Protein AF-0000000068822285 (afdb_homodimer)

Foldseek 3Di:
DVVVVVVVVVVVVVVVVVVVVVVVVVVVVVVVVVVVVVVVVVVVVVVVVVVVVVVVVVVVVVVVVVVVVVVVVVVVVVVVVVVVVVVVVVVVVVVVVVVVVVVVVVVVVVVVVVVD/DVVVVVVVVVVVVVVVVVVVVVVVVVVVVVVVVVVVVVVVVVVVVVVVVVVVVVVVVVVVVVVVVVVVVVVVVVVVVVVVVVVVVVVVVVVVVVVVVVVVVVVVVVVVVVVVVVVD

Radius of gyration: 50.79 Å; Cα contacts (8 Å, |Δi|>4): 66; chains: 2; bounding box: 26×169×86 Å

InterPro domains:
  IPR033362 SSNA1 family [PF27720] (10-106)
  IPR033362 SSNA1 family [PTHR28661] (4-112)

Structure (mmCIF, N/CA/C/O backbone):
data_AF-0000000068822285-model_v1
#
loop_
_entity.id
_entity.type
_entity.pdbx_description
1 polymer 'Uncharacterized protein'
#
loop_
_atom_site.group_PDB
_atom_site.id
_atom_site.type_symbol
_atom_site.label_atom_id
_atom_site.label_alt_id
_atom_site.label_comp_id
_atom_site.label_asym_id
_atom_site.label_entity_id
_atom_site.label_seq_id
_atom_site.pdbx_PDB_ins_code
_atom_site.Cartn_x
_atom_site.Cartn_y
_atom_site.Cartn_z
_atom_site.occupancy
_atom_site.B_iso_or_equiv
_atom_site.auth_seq_id
_atom_site.auth_comp_id
_atom_site.auth_asym_id
_atom_site.auth_atom_id
_atom_site.pdbx_PDB_model_num
ATOM 1 N N . MET A 1 1 ? 10.047 69 32.219 1 55.62 1 MET A N 1
ATOM 2 C CA . MET A 1 1 ? 9.461 67.688 32.562 1 55.62 1 MET A CA 1
ATOM 3 C C . MET A 1 1 ? 8.391 67.312 31.547 1 55.62 1 MET A C 1
ATOM 5 O O . MET A 1 1 ? 8.156 66.125 31.312 1 55.62 1 MET A O 1
ATOM 9 N N . THR A 1 2 ? 7.758 68.25 30.938 1 66.25 2 THR A N 1
ATOM 10 C CA . THR A 1 2 ? 6.637 68.125 30.016 1 66.25 2 THR A CA 1
ATOM 11 C C . THR A 1 2 ? 7.113 67.5 28.688 1 66.25 2 THR A C 1
ATOM 13 O O . THR A 1 2 ? 6.41 66.75 28.062 1 66.25 2 THR A O 1
ATOM 16 N N . LYS A 1 3 ? 8.195 67.938 28.188 1 77.06 3 LYS A N 1
ATOM 17 C CA . LYS A 1 3 ? 8.719 67.5 26.891 1 77.06 3 LYS A CA 1
ATOM 18 C C . LYS A 1 3 ? 9.039 66 26.875 1 77.06 3 LYS A C 1
ATOM 20 O O . LYS A 1 3 ? 8.734 65.312 25.906 1 77.06 3 LYS A O 1
ATOM 25 N N . ASN A 1 4 ? 9.375 65.438 28.016 1 78.38 4 ASN A N 1
ATOM 26 C CA . ASN A 1 4 ? 9.781 64.062 28.156 1 78.38 4 ASN A CA 1
ATOM 27 C C . ASN A 1 4 ? 8.578 63.094 28.109 1 78.38 4 ASN A C 1
ATOM 29 O O . ASN A 1 4 ? 8.633 62.031 27.5 1 78.38 4 ASN A O 1
ATOM 33 N N . MET A 1 5 ? 7.559 63.719 28.516 1 82.81 5 MET A N 1
ATOM 34 C CA . MET A 1 5 ? 6.352 62.906 28.562 1 82.81 5 MET A CA 1
ATOM 35 C C . MET A 1 5 ? 5.711 62.781 27.188 1 82.81 5 MET A C 1
ATOM 37 O O . MET A 1 5 ? 5.191 61.719 26.828 1 82.81 5 MET A O 1
ATOM 41 N N . SER A 1 6 ? 5.734 63.875 26.516 1 85.75 6 SER A N 1
ATOM 42 C CA . SER A 1 6 ? 5.18 63.844 25.172 1 85.75 6 SER A CA 1
ATOM 43 C C . SER A 1 6 ? 5.957 62.906 24.266 1 85.75 6 SER A C 1
ATOM 45 O O . SER A 1 6 ? 5.367 62.188 23.438 1 85.75 6 SER A O 1
ATOM 47 N N . GLU A 1 7 ? 7.246 62.875 24.406 1 86.94 7 GLU A N 1
ATOM 48 C CA . GLU A 1 7 ? 8.102 61.969 23.625 1 86.94 7 GLU A CA 1
ATOM 49 C C . GLU A 1 7 ? 7.824 60.5 23.953 1 86.94 7 GLU A C 1
ATOM 51 O O . GLU A 1 7 ? 7.789 59.656 23.062 1 86.94 7 GLU A O 1
ATOM 56 N N . HIS A 1 8 ? 7.602 60.25 25.203 1 84.38 8 HIS A N 1
ATOM 57 C CA . HIS A 1 8 ? 7.273 58.906 25.625 1 84.38 8 HIS A CA 1
ATOM 58 C C . HIS A 1 8 ? 5.906 58.469 25.094 1 84.38 8 HIS A C 1
ATOM 60 O O . HIS A 1 8 ? 5.723 57.312 24.703 1 84.38 8 HIS A O 1
ATOM 66 N N . GLY A 1 9 ? 5.039 59.406 25.047 1 85.5 9 GLY A N 1
ATOM 67 C CA . GLY A 1 9 ? 3.721 59.125 24.5 1 85.5 9 GLY A CA 1
ATOM 68 C C . GLY A 1 9 ? 3.742 58.781 23.031 1 85.5 9 GLY A C 1
ATOM 69 O O . GLY A 1 9 ? 3.072 57.812 22.594 1 85.5 9 GLY A O 1
ATOM 70 N N . ALA A 1 10 ? 4.488 59.531 22.312 1 88 10 ALA A N 1
ATOM 71 C CA . ALA A 1 10 ? 4.617 59.281 20.875 1 88 10 ALA A CA 1
ATOM 72 C C . ALA A 1 10 ? 5.281 57.938 20.625 1 88 10 ALA A C 1
ATOM 74 O O . ALA A 1 10 ? 4.871 57.188 19.719 1 88 10 ALA A O 1
ATOM 75 N N . ALA A 1 11 ? 6.254 57.594 21.422 1 86.56 11 ALA A N 1
ATOM 76 C CA . ALA A 1 11 ? 6.949 56.312 21.281 1 86.56 11 ALA A CA 1
ATOM 77 C C . ALA A 1 11 ? 6.012 55.156 21.578 1 86.56 11 ALA A C 1
ATOM 79 O O . ALA A 1 11 ? 5.973 54.188 20.828 1 86.56 11 ALA A O 1
ATOM 80 N N . LEU A 1 12 ? 5.23 55.281 22.641 1 86.75 12 LEU A N 1
ATOM 81 C CA . LEU A 1 12 ? 4.281 54.25 23.016 1 86.75 12 LEU A CA 1
ATOM 82 C C . LEU A 1 12 ? 3.256 54.031 21.906 1 86.75 12 LEU A C 1
ATOM 84 O O . LEU A 1 12 ? 2.877 52.875 21.625 1 86.75 12 LEU A O 1
ATOM 88 N N . GLN A 1 13 ? 2.83 55.094 21.375 1 90.44 13 GLN A N 1
ATOM 89 C CA . GLN A 1 13 ? 1.87 55 20.266 1 90.44 13 GLN A CA 1
ATOM 90 C C . GLN A 1 13 ? 2.463 54.25 19.078 1 90.44 13 GLN A C 1
ATOM 92 O O . GLN A 1 13 ? 1.798 53.406 18.484 1 90.44 13 GLN A O 1
ATOM 97 N N . THR A 1 14 ? 3.676 54.594 18.766 1 92 14 THR A N 1
ATOM 98 C CA . THR A 1 14 ? 4.352 53.938 17.641 1 92 14 THR A CA 1
ATOM 99 C C . THR A 1 14 ? 4.516 52.438 17.922 1 92 14 THR A C 1
ATOM 101 O O . THR A 1 14 ? 4.238 51.594 17.047 1 92 14 THR A O 1
ATOM 104 N N . TYR A 1 15 ? 4.98 52.062 19.125 1 90.94 15 TYR A N 1
ATOM 105 C CA . TYR A 1 15 ? 5.152 50.656 19.5 1 90.94 15 TYR A CA 1
ATOM 106 C C . TYR A 1 15 ? 3.828 49.906 19.422 1 90.94 15 TYR A C 1
ATOM 108 O O . TYR A 1 15 ? 3.777 48.781 18.922 1 90.94 15 TYR A O 1
ATOM 116 N N . ASN A 1 16 ? 2.754 50.531 19.828 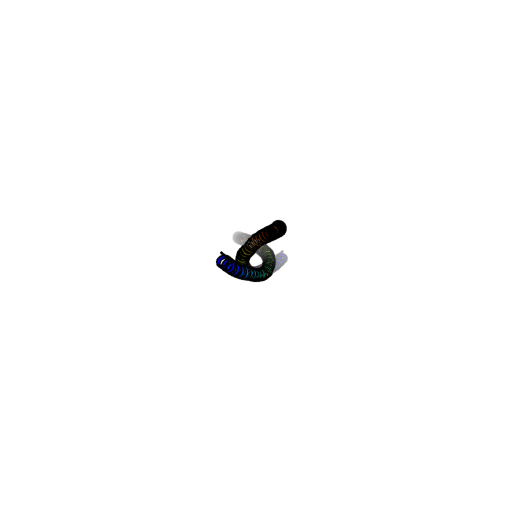1 88.38 16 ASN A N 1
ATOM 117 C CA . ASN A 1 16 ? 1.434 49.938 19.781 1 88.38 16 ASN A CA 1
ATOM 118 C C . ASN A 1 16 ? 0.997 49.625 18.344 1 88.38 16 ASN A C 1
ATOM 120 O O . ASN A 1 16 ? 0.456 48.562 18.062 1 88.38 16 ASN A O 1
ATOM 124 N N . GLN A 1 17 ? 1.239 50.625 17.547 1 92.69 17 GLN A N 1
ATOM 125 C CA . GLN A 1 17 ? 0.871 50.438 16.156 1 92.69 17 GLN A CA 1
ATOM 126 C C . GLN A 1 17 ? 1.667 49.281 15.516 1 92.69 17 GLN A C 1
ATOM 128 O O . GLN A 1 17 ? 1.108 48.469 14.789 1 92.69 17 GLN A O 1
ATOM 133 N N . GLU A 1 18 ? 2.961 49.219 15.859 1 95 18 GLU A N 1
ATOM 134 C CA . GLU A 1 18 ? 3.82 48.188 15.32 1 95 18 GLU A CA 1
ATOM 135 C C . GLU A 1 18 ? 3.422 46.812 15.867 1 95 18 GLU A C 1
ATOM 137 O O . GLU A 1 18 ? 3.461 45.812 15.141 1 95 18 GLU A O 1
ATOM 142 N N . LEU A 1 19 ? 3.061 46.812 17.094 1 94.5 19 LEU A N 1
ATOM 143 C CA . LEU A 1 19 ? 2.639 45.562 17.719 1 94.5 19 LEU A CA 1
ATOM 144 C C . LEU A 1 19 ? 1.365 45.031 17.078 1 94.5 19 LEU A C 1
ATOM 146 O O . LEU A 1 19 ? 1.255 43.812 16.797 1 94.5 19 LEU A O 1
ATOM 150 N N . VAL A 1 20 ? 0.398 45.844 16.844 1 93.5 20 VAL A N 1
ATOM 151 C CA . VAL A 1 20 ? -0.864 45.469 16.234 1 93.5 20 VAL A CA 1
ATOM 152 C C . VAL A 1 20 ? -0.605 44.938 14.82 1 93.5 20 VAL A C 1
ATOM 154 O O . VAL A 1 20 ? -1.147 43.906 14.43 1 93.5 20 VAL A O 1
ATOM 157 N N . LYS A 1 21 ? 0.308 45.625 14.164 1 96.12 21 LYS A N 1
ATOM 158 C CA . LYS A 1 21 ? 0.658 45.219 12.812 1 96.12 21 LYS A CA 1
ATOM 159 C C . LYS A 1 21 ? 1.314 43.844 12.82 1 96.12 21 LYS A C 1
ATOM 161 O O . LYS A 1 21 ? 0.979 42.969 12 1 96.12 21 LYS A O 1
ATOM 166 N N . CYS A 1 22 ? 2.254 43.656 13.727 1 96.38 22 CYS A N 1
ATOM 167 C CA . CYS A 1 22 ? 2.969 42.375 13.844 1 96.38 22 CYS A CA 1
ATOM 168 C C . CYS A 1 22 ? 2.01 41.25 14.164 1 96.38 22 CYS A C 1
ATOM 170 O O . CYS A 1 22 ? 2.105 40.156 13.578 1 96.38 22 CYS A O 1
ATOM 172 N N . LEU A 1 23 ? 1.095 41.469 15.055 1 96.88 23 LEU A N 1
ATOM 173 C CA . LEU A 1 23 ? 0.121 40.438 15.438 1 96.88 23 LEU A CA 1
ATOM 174 C C . LEU A 1 23 ? -0.751 40.062 14.25 1 96.88 23 LEU A C 1
ATOM 176 O O . LEU A 1 23 ? -1.035 38.875 14.047 1 96.88 23 LEU A O 1
ATOM 180 N N . GLU A 1 24 ? -1.164 41.031 13.516 1 96.88 24 GLU A N 1
ATOM 181 C CA . GLU A 1 24 ? -1.979 40.75 12.336 1 96.88 24 GLU A CA 1
ATOM 182 C C . GLU A 1 24 ? -1.207 39.938 11.30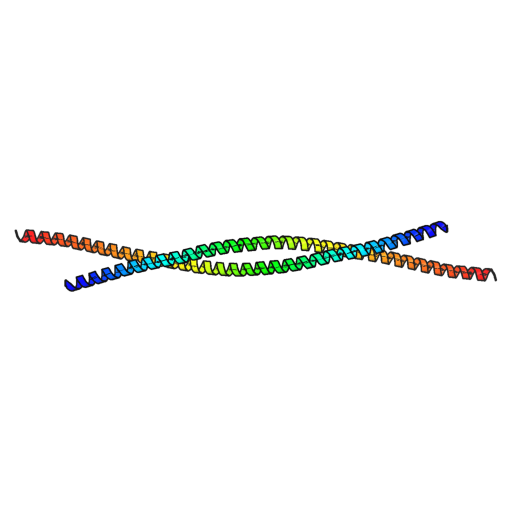5 1 96.88 24 GLU A C 1
ATOM 184 O O . GLU A 1 24 ? -1.767 39.031 10.68 1 96.88 24 GLU A O 1
ATOM 189 N N . GLU A 1 25 ? 0.047 40.25 11.156 1 97.69 25 GLU A N 1
ATOM 190 C CA . GLU A 1 25 ? 0.894 39.531 10.227 1 97.69 25 GLU A CA 1
ATOM 191 C C . GLU A 1 25 ? 1.053 38.062 10.672 1 97.69 25 GLU A C 1
ATOM 193 O O . GLU A 1 25 ? 1.022 37.156 9.844 1 97.69 25 GLU A O 1
ATOM 198 N N . LEU A 1 26 ? 1.262 37.844 11.969 1 97.88 26 LEU A N 1
ATOM 199 C CA . LEU A 1 26 ? 1.372 36.5 12.516 1 97.88 26 LEU A CA 1
ATOM 200 C C . LEU A 1 26 ? 0.1 35.719 12.25 1 97.88 26 LEU A C 1
ATOM 202 O O . LEU A 1 26 ? 0.164 34.531 11.906 1 97.88 26 LEU A O 1
ATOM 206 N N . LYS A 1 27 ? -1.026 36.312 12.375 1 97.69 27 LYS A N 1
ATOM 207 C CA . LYS A 1 27 ? -2.305 35.625 12.148 1 97.69 27 LYS A CA 1
ATOM 208 C C . LYS A 1 27 ? -2.473 35.25 10.68 1 97.69 27 LYS A C 1
ATOM 210 O O . LYS A 1 27 ? -3.01 34.188 10.367 1 97.69 27 LYS A O 1
ATOM 215 N N . ILE A 1 28 ? -2.02 36.094 9.828 1 98.19 28 ILE A N 1
ATOM 216 C CA . ILE A 1 28 ? -2.09 35.844 8.398 1 98.19 28 ILE A CA 1
ATOM 217 C C . ILE A 1 28 ? -1.194 34.656 8.055 1 98.19 28 ILE A C 1
ATOM 219 O O . ILE A 1 28 ? -1.607 33.719 7.332 1 98.19 28 ILE A O 1
ATOM 223 N N . LYS A 1 29 ? 0.004 34.625 8.609 1 98 29 LYS A N 1
ATOM 224 C CA . LYS A 1 29 ? 0.942 33.531 8.367 1 98 29 LYS A CA 1
ATOM 225 C C . LYS A 1 29 ? 0.393 32.188 8.891 1 98 29 LYS A C 1
ATOM 227 O O . LYS A 1 29 ? 0.527 31.156 8.234 1 98 29 LYS A O 1
ATOM 232 N N . LYS A 1 30 ? -0.21 32.25 10.016 1 98.38 30 LYS A N 1
ATOM 233 C CA . LYS A 1 30 ? -0.848 31.062 10.562 1 98.38 30 LYS A CA 1
ATOM 234 C C . LYS A 1 30 ? -1.927 30.531 9.625 1 98.38 30 LYS A C 1
ATOM 236 O O . LYS A 1 30 ? -2.012 29.328 9.383 1 98.38 30 LYS A O 1
ATOM 241 N N . LYS A 1 31 ? -2.707 31.438 9.156 1 98.31 31 LYS A N 1
ATOM 242 C CA . LYS A 1 31 ? -3.781 31.047 8.25 1 98.31 31 LYS A CA 1
ATOM 243 C C . LYS A 1 31 ? -3.225 30.391 6.984 1 98.31 31 LYS A C 1
ATOM 245 O O . LYS A 1 31 ? -3.787 29.422 6.484 1 98.31 31 LYS A O 1
ATOM 250 N N . ASP A 1 32 ? -2.154 30.953 6.48 1 98.06 32 ASP A N 1
ATOM 251 C CA . ASP A 1 32 ? -1.505 30.375 5.305 1 98.06 32 ASP A CA 1
ATOM 252 C C . ASP A 1 32 ? -1.062 28.938 5.574 1 98.06 32 ASP A C 1
ATOM 254 O O . ASP A 1 32 ? -1.225 28.062 4.719 1 98.06 32 ASP A O 1
ATOM 258 N N . VAL A 1 33 ? -0.537 28.688 6.719 1 98.5 33 VAL A N 1
ATOM 259 C CA . VAL A 1 33 ? -0.078 27.344 7.086 1 98.5 33 VAL A CA 1
ATOM 260 C C . VAL A 1 33 ? -1.275 26.406 7.238 1 98.5 33 VAL A C 1
ATOM 262 O O . VAL A 1 33 ? -1.215 25.25 6.844 1 98.5 33 VAL A O 1
ATOM 265 N N . LEU A 1 34 ? -2.338 26.891 7.742 1 98.19 34 LEU A N 1
ATOM 266 C CA . LEU A 1 34 ? -3.549 26.109 7.918 1 98.19 34 LEU A CA 1
ATOM 267 C C . LEU A 1 34 ? -4.086 25.625 6.57 1 98.19 34 LEU A C 1
ATOM 269 O O . LEU A 1 34 ? -4.543 24.484 6.445 1 98.19 34 LEU A O 1
ATOM 273 N N . ILE A 1 35 ? -4 26.516 5.637 1 98.38 35 ILE A N 1
ATOM 274 C CA . ILE A 1 35 ? -4.449 26.172 4.293 1 98.38 35 ILE A CA 1
ATOM 275 C C . ILE A 1 35 ? -3.582 25.047 3.736 1 98.38 35 ILE A C 1
ATOM 277 O O . ILE A 1 35 ? -4.09 24.109 3.109 1 98.38 35 ILE A O 1
ATOM 281 N N . LEU A 1 36 ? -2.301 25.078 4.016 1 98.25 36 LEU A N 1
ATOM 282 C CA . LEU A 1 36 ? -1.383 24.031 3.576 1 98.25 36 LEU A CA 1
ATOM 283 C C . LEU A 1 36 ? -1.722 22.703 4.238 1 98.25 36 LEU A C 1
ATOM 285 O O . LEU A 1 36 ? -1.751 21.656 3.574 1 98.25 36 LEU A O 1
ATOM 289 N N . ILE A 1 37 ? -1.954 22.75 5.445 1 98.88 37 ILE A N 1
ATOM 290 C CA . ILE A 1 37 ? -2.287 21.547 6.195 1 98.88 37 ILE A CA 1
ATOM 291 C C . ILE A 1 37 ? -3.541 20.906 5.605 1 98.88 37 ILE A C 1
ATOM 293 O O . ILE A 1 37 ? -3.586 19.688 5.41 1 98.88 37 ILE A O 1
ATOM 297 N N . GLU A 1 38 ? -4.492 21.719 5.293 1 98.5 38 GLU A N 1
ATOM 298 C CA . GLU A 1 38 ? -5.727 21.203 4.715 1 98.5 38 GLU A CA 1
ATOM 299 C C . GLU A 1 38 ? -5.465 20.516 3.373 1 98.5 38 GLU A C 1
ATOM 301 O O . GLU A 1 38 ? -5.988 19.438 3.107 1 98.5 38 GLU A O 1
ATOM 306 N N . ARG A 1 39 ? -4.691 21.141 2.59 1 98.5 39 ARG A N 1
ATOM 307 C CA . ARG A 1 39 ? -4.336 20.578 1.292 1 98.5 39 ARG A CA 1
ATOM 308 C C . ARG A 1 39 ? -3.596 19.25 1.455 1 98.5 39 ARG A C 1
ATOM 310 O O . ARG A 1 39 ? -3.906 18.266 0.774 1 98.5 39 ARG A O 1
ATOM 317 N N . GLU A 1 40 ? -2.691 19.172 2.318 1 98.69 40 GLU A N 1
ATOM 318 C CA . GLU A 1 40 ? -1.893 17.984 2.555 1 98.69 40 GLU A CA 1
ATOM 319 C C . GLU A 1 40 ? -2.742 16.859 3.145 1 98.69 40 GLU A C 1
ATOM 321 O O . GLU A 1 40 ? -2.527 15.68 2.838 1 98.69 40 GLU A O 1
ATOM 326 N N . GLU A 1 41 ? -3.645 17.234 3.996 1 98.69 41 GLU A N 1
ATOM 327 C CA . GLU A 1 41 ? -4.547 16.234 4.559 1 98.69 41 GLU A CA 1
ATOM 328 C C . GLU A 1 41 ? -5.402 15.586 3.471 1 98.69 41 GLU A C 1
ATOM 330 O O . GLU A 1 41 ? -5.645 14.375 3.498 1 98.69 41 GLU A O 1
ATOM 335 N N . ASN A 1 42 ? -5.844 16.375 2.543 1 98.62 42 ASN A N 1
ATOM 336 C CA . ASN A 1 42 ? -6.609 15.836 1.425 1 98.62 42 ASN A CA 1
ATOM 337 C C . ASN A 1 42 ? -5.758 14.922 0.554 1 98.62 42 ASN A C 1
ATOM 339 O O . ASN A 1 42 ? -6.219 13.859 0.126 1 98.62 42 ASN A O 1
ATOM 343 N N . GLU A 1 43 ? -4.574 15.305 0.319 1 98.69 43 GLU A N 1
ATOM 344 C CA . GLU A 1 43 ? -3.648 14.461 -0.423 1 98.69 43 GLU A CA 1
ATOM 345 C C . GLU A 1 43 ? -3.404 13.141 0.304 1 98.69 43 GLU A C 1
ATOM 347 O O . GLU A 1 43 ? -3.387 12.078 -0.319 1 98.69 43 GLU A O 1
ATOM 352 N N . LYS A 1 44 ? -3.221 13.164 1.551 1 98.88 44 LYS A N 1
ATOM 353 C CA . LYS A 1 44 ? -3.027 11.977 2.379 1 98.88 44 LYS A CA 1
ATOM 354 C C . LYS A 1 44 ? -4.195 11.008 2.234 1 98.88 44 LYS A C 1
ATOM 356 O O . LYS A 1 44 ? -3.996 9.812 2.023 1 98.88 44 LYS A O 1
ATOM 361 N N . LYS A 1 45 ? -5.359 11.594 2.299 1 98.88 45 LYS A N 1
ATOM 362 C CA . LYS A 1 45 ? -6.555 10.758 2.193 1 98.88 45 LYS A CA 1
ATOM 363 C C . LYS A 1 45 ? -6.621 10.062 0.84 1 98.88 45 LYS A C 1
ATOM 365 O O . LYS A 1 45 ? -6.961 8.875 0.763 1 98.88 45 LYS A O 1
ATOM 370 N N . LEU A 1 46 ? -6.305 10.781 -0.153 1 98.81 46 LEU A N 1
ATOM 371 C CA . LEU A 1 46 ? -6.312 10.219 -1.498 1 98.81 46 LEU A CA 1
ATOM 372 C C . LEU A 1 46 ? -5.273 9.109 -1.63 1 98.81 46 LEU A C 1
ATOM 374 O O . LEU A 1 46 ? -5.562 8.039 -2.178 1 98.81 46 LEU A O 1
ATOM 378 N N . LEU A 1 47 ? -4.113 9.305 -1.139 1 98.88 47 LEU A N 1
ATOM 379 C CA . LEU A 1 47 ? -3.049 8.305 -1.194 1 98.88 47 LEU A CA 1
ATOM 380 C C . LEU A 1 47 ? -3.443 7.043 -0.43 1 98.88 47 LEU A C 1
ATOM 382 O O . LEU A 1 47 ? -3.256 5.93 -0.923 1 98.88 47 LEU A O 1
ATOM 386 N N . GLU A 1 48 ? -3.955 7.23 0.722 1 98.88 48 GLU A N 1
ATOM 387 C CA . GLU A 1 48 ? -4.363 6.094 1.54 1 98.88 48 GLU A CA 1
ATOM 388 C C . GLU A 1 48 ? -5.438 5.266 0.836 1 98.88 48 GLU A C 1
ATOM 390 O O . GLU A 1 48 ? -5.395 4.035 0.863 1 98.88 48 GLU A O 1
ATOM 395 N N . LYS A 1 49 ? -6.348 5.961 0.245 1 98.88 49 LYS A N 1
ATOM 396 C CA . LYS A 1 49 ? -7.395 5.266 -0.497 1 98.88 49 LYS A CA 1
ATOM 397 C C . LYS A 1 49 ? -6.812 4.484 -1.671 1 98.88 49 LYS A C 1
ATOM 399 O O . LYS A 1 49 ? -7.184 3.332 -1.905 1 98.88 49 LYS A O 1
ATOM 404 N N . ASN A 1 50 ? -5.941 5.078 -2.389 1 98.75 50 ASN A N 1
ATOM 405 C CA . ASN A 1 50 ? -5.297 4.43 -3.525 1 98.75 50 ASN A CA 1
ATOM 406 C C . ASN A 1 50 ? -4.496 3.205 -3.09 1 98.75 50 ASN A C 1
ATOM 408 O O . ASN A 1 50 ? -4.562 2.154 -3.729 1 98.75 50 ASN A O 1
ATOM 412 N N . ILE A 1 51 ? -3.768 3.326 -2.08 1 98.88 51 ILE A N 1
ATOM 413 C CA . ILE A 1 51 ? -2.963 2.229 -1.558 1 98.88 51 ILE A CA 1
ATOM 414 C C . ILE A 1 51 ? -3.871 1.072 -1.147 1 98.88 51 ILE A C 1
ATOM 416 O O . ILE A 1 51 ? -3.602 -0.085 -1.478 1 98.88 51 ILE A O 1
ATOM 420 N N . LYS A 1 52 ? -4.887 1.46 -0.5 1 98.81 52 LYS A N 1
ATOM 421 C CA . LYS A 1 52 ? -5.836 0.435 -0.076 1 98.81 52 LYS A CA 1
ATOM 422 C C . LYS A 1 52 ? -6.406 -0.315 -1.276 1 98.81 52 LYS A C 1
ATOM 424 O O . LYS A 1 52 ? -6.5 -1.545 -1.259 1 98.81 52 LYS A O 1
ATOM 429 N N . GLY A 1 53 ? -6.777 0.369 -2.273 1 98.88 53 GLY A N 1
ATOM 430 C CA . GLY A 1 53 ? -7.285 -0.26 -3.48 1 98.88 53 GLY A CA 1
ATOM 431 C C . GLY A 1 53 ? -6.281 -1.192 -4.137 1 98.88 53 GLY A C 1
ATOM 432 O O . GLY A 1 53 ? -6.637 -2.297 -4.555 1 98.88 53 GLY A O 1
ATOM 433 N N . LEU A 1 54 ? -5.137 -0.812 -4.266 1 98.88 5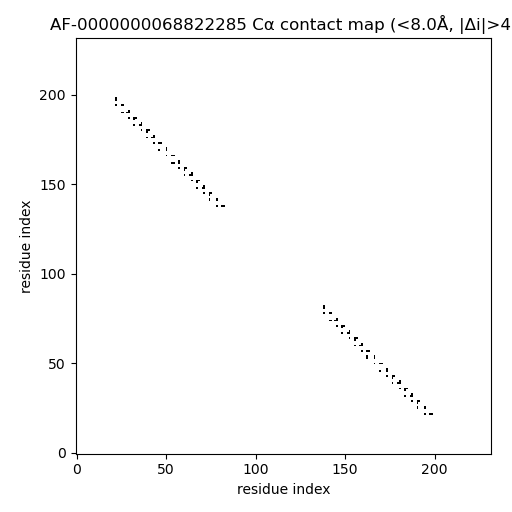4 LEU A N 1
ATOM 434 C CA . LEU A 1 54 ? -4.094 -1.633 -4.867 1 98.88 54 LEU A CA 1
ATOM 435 C C . LEU A 1 54 ? -3.812 -2.865 -4.012 1 98.88 54 LEU A C 1
ATOM 437 O O . LEU A 1 54 ? -3.537 -3.943 -4.543 1 98.88 54 LEU A O 1
ATOM 441 N N . GLN A 1 55 ? -3.879 -2.717 -2.668 1 98.88 55 GLN A N 1
ATOM 442 C CA . GLN A 1 55 ? -3.674 -3.844 -1.765 1 98.88 55 GLN A CA 1
ATOM 443 C C . GLN A 1 55 ? -4.773 -4.891 -1.934 1 98.88 55 GLN A C 1
ATOM 445 O O . GLN A 1 55 ? -4.508 -6.094 -1.848 1 98.88 55 GLN A O 1
ATOM 450 N N . GLU A 1 56 ? -5.938 -4.414 -2.131 1 98.81 56 GLU A N 1
ATOM 451 C CA . GLU A 1 56 ? -7.035 -5.34 -2.387 1 98.81 56 GLU A CA 1
ATOM 452 C C . GLU A 1 56 ? -6.809 -6.117 -3.684 1 98.81 56 GLU A C 1
ATOM 454 O O . GLU A 1 56 ? -7.02 -7.332 -3.73 1 98.81 56 GLU A O 1
ATOM 459 N N . LYS A 1 57 ? -6.43 -5.465 -4.676 1 98.81 57 LYS A N 1
ATOM 460 C CA . LYS A 1 57 ? -6.113 -6.117 -5.945 1 98.81 57 LYS A CA 1
ATOM 461 C C . LYS A 1 57 ? -4.961 -7.105 -5.781 1 98.81 57 LYS A C 1
ATOM 463 O O . LYS A 1 57 ? -4.988 -8.203 -6.344 1 98.81 57 LYS A O 1
ATOM 468 N N . LEU A 1 58 ? -3.961 -6.734 -5.059 1 98.81 58 LEU A N 1
ATOM 469 C CA . LEU A 1 58 ? -2.816 -7.598 -4.797 1 98.81 58 LEU A CA 1
ATOM 470 C C . LEU A 1 58 ? -3.252 -8.875 -4.09 1 98.81 58 LEU A C 1
ATOM 472 O O . LEU A 1 58 ? -2.775 -9.969 -4.422 1 98.81 58 LEU A O 1
ATOM 476 N N . THR A 1 59 ? -4.125 -8.719 -3.164 1 98.88 59 THR A N 1
ATOM 477 C CA . THR A 1 59 ? -4.648 -9.875 -2.445 1 98.88 59 THR A CA 1
ATOM 478 C C . THR A 1 59 ? -5.355 -10.828 -3.402 1 98.88 59 THR A C 1
ATOM 480 O O . THR A 1 59 ? -5.168 -12.047 -3.322 1 98.88 59 THR A O 1
ATOM 483 N N . LEU A 1 60 ? -6.148 -10.344 -4.309 1 98.81 60 LEU A N 1
ATOM 484 C CA . LEU A 1 60 ? -6.84 -11.164 -5.301 1 98.81 60 LEU A CA 1
ATOM 485 C C . LEU A 1 60 ? -5.844 -11.898 -6.191 1 98.81 60 LEU A C 1
ATOM 487 O O . LEU A 1 60 ? -5.969 -13.109 -6.402 1 98.81 60 LEU A O 1
ATOM 491 N N . VAL A 1 61 ? -4.91 -11.172 -6.648 1 98.88 61 VAL A N 1
ATOM 492 C CA . VAL A 1 61 ? -3.889 -11.766 -7.504 1 98.88 61 VAL A CA 1
ATOM 493 C C . VAL A 1 61 ? -3.156 -12.867 -6.746 1 98.88 61 VAL A C 1
ATOM 495 O O . VAL A 1 61 ? -2.902 -13.945 -7.297 1 98.88 61 VAL A O 1
ATOM 498 N N . ASN A 1 62 ? -2.877 -12.648 -5.465 1 98.75 62 ASN A N 1
ATOM 499 C CA . ASN A 1 62 ? -2.201 -13.648 -4.648 1 98.75 62 ASN A CA 1
ATOM 500 C C . ASN A 1 62 ? -3.055 -14.898 -4.473 1 98.75 62 ASN A C 1
ATOM 502 O O . ASN A 1 62 ? -2.539 -16.016 -4.531 1 98.75 62 ASN A O 1
ATOM 506 N N . ASN A 1 63 ? -4.312 -14.688 -4.324 1 98.75 63 ASN A N 1
ATOM 507 C CA . ASN A 1 63 ? -5.219 -15.82 -4.211 1 98.75 63 ASN A CA 1
ATOM 508 C C . ASN A 1 63 ? -5.273 -16.625 -5.508 1 98.75 63 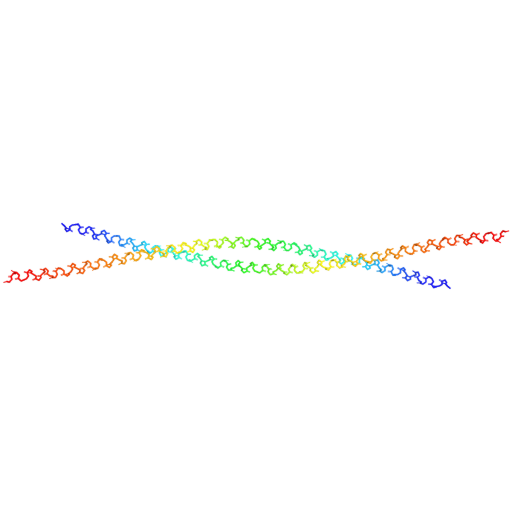ASN A C 1
ATOM 510 O O . ASN A 1 63 ? -5.254 -17.859 -5.48 1 98.75 63 ASN A O 1
ATOM 514 N N . ASN A 1 64 ? -5.336 -15.984 -6.59 1 98.5 64 ASN A N 1
ATOM 515 C CA . ASN A 1 64 ? -5.324 -16.641 -7.891 1 98.5 64 ASN A CA 1
ATOM 516 C C . ASN A 1 64 ? -4.035 -17.438 -8.109 1 98.5 64 ASN A C 1
ATOM 518 O O . ASN A 1 64 ? -4.07 -18.578 -8.555 1 98.5 64 ASN A O 1
ATOM 522 N N . LEU A 1 65 ? -2.949 -16.781 -7.789 1 98.75 65 LEU A N 1
ATOM 523 C CA . LEU A 1 65 ? -1.644 -17.406 -7.93 1 98.75 65 LEU A CA 1
ATOM 524 C C . LEU A 1 65 ? -1.573 -18.703 -7.121 1 98.75 65 LEU A C 1
ATOM 526 O O . LEU A 1 65 ? -1.114 -19.734 -7.621 1 98.75 65 LEU A O 1
ATOM 530 N N . GLN A 1 66 ? -2.064 -18.656 -5.922 1 98.62 66 GLN A N 1
ATOM 531 C CA . GLN A 1 66 ? -2.059 -19.828 -5.066 1 98.62 66 GLN A CA 1
ATOM 532 C C . GLN A 1 66 ? -2.916 -20.953 -5.66 1 98.62 66 GLN A C 1
ATOM 534 O O . GLN A 1 66 ? -2.514 -22.109 -5.668 1 98.62 66 GLN A O 1
ATOM 539 N N . HIS A 1 67 ? -4.039 -20.609 -6.191 1 98.56 67 HIS A N 1
ATOM 540 C CA . HIS A 1 67 ? -4.941 -21.578 -6.812 1 98.56 67 HIS A CA 1
ATOM 541 C C . HIS A 1 67 ? -4.312 -22.203 -8.055 1 98.56 67 HIS A C 1
ATOM 543 O O . HIS A 1 67 ? -4.297 -23.422 -8.195 1 98.56 67 HIS A O 1
ATOM 549 N N . HIS A 1 68 ? -3.779 -21.406 -8.867 1 98.62 68 HIS A N 1
ATOM 550 C CA . HIS A 1 68 ? -3.215 -21.906 -10.117 1 98.62 68 HIS A CA 1
ATOM 551 C C . HIS A 1 68 ? -1.956 -22.719 -9.867 1 98.62 68 HIS A C 1
ATOM 553 O O . HIS A 1 68 ? -1.696 -23.703 -10.57 1 98.62 68 HIS A O 1
ATOM 559 N N . LYS A 1 69 ? -1.16 -22.375 -8.891 1 98.75 69 LYS A N 1
ATOM 560 C CA . LYS A 1 69 ? 0.004 -23.172 -8.531 1 98.75 69 LYS A CA 1
ATOM 561 C C . LYS A 1 69 ? -0.416 -24.547 -8.016 1 98.75 69 LYS A C 1
ATOM 563 O O . LYS A 1 69 ? 0.202 -25.562 -8.352 1 98.75 69 LYS A O 1
ATOM 568 N N . SER A 1 70 ? -1.47 -24.578 -7.254 1 98.5 70 SER A N 1
ATOM 569 C CA . SER A 1 70 ? -1.998 -25.844 -6.781 1 98.5 70 SER A CA 1
ATOM 570 C C . SER A 1 70 ? -2.496 -26.703 -7.941 1 98.5 70 SER A C 1
ATOM 572 O O . SER A 1 70 ? -2.268 -27.922 -7.969 1 98.5 70 SER A O 1
ATOM 574 N N . LEU A 1 71 ? -3.207 -26.094 -8.82 1 98.38 71 LEU A N 1
ATOM 575 C CA . LEU A 1 71 ? -3.691 -26.797 -10.008 1 98.38 71 LEU A CA 1
ATOM 576 C C . LEU A 1 71 ? -2.529 -27.375 -10.805 1 98.38 71 LEU A C 1
ATOM 578 O O . LEU A 1 71 ? -2.586 -28.531 -11.234 1 98.38 71 LEU A O 1
ATOM 582 N N . CYS A 1 72 ? -1.492 -26.578 -11.016 1 98.19 72 CYS A N 1
ATOM 583 C CA . CYS A 1 72 ? -0.292 -27.031 -11.711 1 98.19 72 CYS A CA 1
ATOM 584 C C . CYS A 1 72 ? 0.316 -28.25 -11.016 1 98.19 72 CYS A C 1
ATOM 586 O O . CYS A 1 72 ? 0.671 -29.234 -11.672 1 98.19 72 CYS A O 1
ATOM 588 N N . ASP A 1 73 ? 0.37 -28.281 -9.766 1 98.06 73 ASP A N 1
ATOM 589 C CA . ASP A 1 73 ? 0.9 -29.391 -8.977 1 98.06 73 ASP A CA 1
ATOM 590 C C . ASP A 1 73 ? 0.071 -30.656 -9.188 1 98.06 73 ASP A C 1
ATOM 592 O O . ASP A 1 73 ? 0.622 -31.75 -9.297 1 98.06 73 ASP A O 1
ATOM 596 N N . ASN A 1 74 ? -1.19 -30.484 -9.211 1 98 74 ASN A N 1
ATOM 597 C CA . ASN A 1 74 ? -2.074 -31.625 -9.438 1 98 74 ASN A CA 1
ATOM 598 C C . ASN A 1 74 ? -1.874 -32.219 -10.828 1 98 74 ASN A C 1
ATOM 600 O O . ASN A 1 74 ? -1.857 -33.438 -10.977 1 98 74 ASN A O 1
ATOM 604 N N . TYR A 1 75 ? -1.777 -31.375 -11.781 1 98.12 75 TYR A N 1
ATOM 605 C CA . TYR A 1 75 ? -1.477 -31.859 -13.125 1 98.12 75 TYR A CA 1
ATOM 606 C C . TYR A 1 75 ? -0.168 -32.625 -13.141 1 98.12 75 TYR A C 1
ATOM 608 O O . TYR A 1 75 ? -0.104 -33.75 -13.695 1 98.12 75 TYR A O 1
ATOM 616 N N . GLU A 1 76 ? 0.866 -32.094 -12.578 1 97.56 76 GLU A N 1
ATOM 617 C CA . GLU A 1 76 ? 2.178 -32.75 -12.531 1 97.56 76 GLU A CA 1
ATOM 618 C C . GLU A 1 76 ? 2.107 -34.125 -11.867 1 97.56 76 GLU A C 1
ATOM 620 O O . GLU A 1 76 ? 2.656 -35.094 -12.383 1 97.56 76 GLU A O 1
ATOM 625 N N . ARG A 1 77 ? 1.413 -34.188 -10.742 1 97.94 77 ARG A N 1
ATOM 626 C CA . ARG A 1 77 ? 1.261 -35.469 -10.023 1 97.94 77 ARG A CA 1
ATOM 627 C C . ARG A 1 77 ? 0.521 -36.5 -10.875 1 97.94 77 ARG A C 1
ATOM 629 O O . ARG A 1 77 ? 0.955 -37.625 -10.984 1 97.94 77 ARG A O 1
ATOM 636 N N . THR A 1 78 ? -0.517 -36.062 -11.508 1 98.25 78 THR A N 1
ATOM 637 C CA . THR A 1 78 ? -1.309 -36.969 -12.344 1 98.25 78 THR A CA 1
ATOM 638 C C . THR A 1 78 ? -0.487 -37.469 -13.531 1 98.25 78 THR A C 1
ATOM 640 O O . THR A 1 78 ? -0.519 -38.656 -13.859 1 98.25 78 THR A O 1
ATOM 643 N N . ILE A 1 79 ? 0.236 -36.562 -14.156 1 98.31 79 ILE A N 1
ATOM 644 C CA . ILE A 1 79 ? 1.063 -36.938 -15.305 1 98.31 79 ILE A CA 1
ATOM 645 C C . ILE A 1 79 ? 2.139 -37.938 -14.883 1 98.31 79 ILE A C 1
ATOM 647 O O . ILE A 1 79 ? 2.303 -38.969 -15.508 1 98.31 79 ILE A O 1
ATOM 651 N N . ARG A 1 80 ? 2.76 -37.656 -13.797 1 97.94 80 ARG A N 1
ATOM 652 C CA . ARG A 1 80 ? 3.809 -38.531 -13.281 1 97.94 80 ARG A CA 1
ATOM 653 C C . ARG A 1 80 ? 3.26 -39.906 -12.945 1 97.94 80 ARG A C 1
ATOM 655 O O . ARG A 1 80 ? 3.816 -40.938 -13.375 1 97.94 80 ARG A O 1
ATOM 662 N N . ASP A 1 81 ? 2.133 -39.938 -12.273 1 97.88 81 ASP A N 1
ATOM 663 C CA . ASP A 1 81 ? 1.527 -41.188 -11.859 1 97.88 81 ASP A CA 1
ATOM 664 C C . ASP A 1 81 ? 1.088 -42 -13.07 1 97.88 81 ASP A C 1
ATOM 666 O O . ASP A 1 81 ? 1.291 -43.219 -13.109 1 97.88 81 ASP A O 1
ATOM 670 N N . THR A 1 82 ? 0.532 -41.375 -13.992 1 97.25 82 THR A N 1
ATOM 671 C CA . THR A 1 82 ? 0.059 -42.062 -15.188 1 97.25 82 THR A CA 1
ATOM 672 C C . THR A 1 82 ? 1.233 -42.594 -16.016 1 97.25 82 THR A C 1
ATOM 674 O O . THR A 1 82 ? 1.201 -43.719 -16.5 1 97.25 82 THR A O 1
ATOM 677 N N . GLU A 1 83 ? 2.244 -41.781 -16.234 1 96.56 83 GLU A N 1
ATOM 678 C CA . GLU A 1 83 ? 3.43 -42.219 -16.969 1 96.56 83 GLU A CA 1
ATOM 679 C C . GLU A 1 83 ? 4.102 -43.406 -16.297 1 96.56 83 GLU A C 1
ATOM 681 O O . GLU A 1 83 ? 4.559 -44.344 -16.953 1 96.56 83 GLU A O 1
ATOM 686 N N . HIS A 1 84 ? 4.176 -43.344 -15.023 1 97.19 84 HIS A N 1
ATOM 687 C CA . HIS A 1 84 ? 4.75 -44.438 -14.258 1 97.19 84 HIS A CA 1
ATOM 688 C C . HIS A 1 84 ? 3.947 -45.719 -14.43 1 97.19 84 HIS A C 1
ATOM 690 O O . HIS A 1 84 ? 4.516 -46.781 -14.688 1 97.19 84 HIS A O 1
ATOM 696 N N . GLY A 1 85 ? 2.621 -45.594 -14.242 1 95.75 85 GLY A N 1
ATOM 697 C CA . GLY A 1 85 ? 1.768 -46.75 -14.461 1 95.75 85 GLY A CA 1
ATOM 698 C C . GLY A 1 85 ? 1.908 -47.312 -15.859 1 95.75 85 GLY A C 1
ATOM 699 O O . GLY A 1 85 ? 1.996 -48.531 -16.016 1 95.75 85 GLY A O 1
ATOM 700 N N . PHE A 1 86 ? 2.033 -46.406 -16.828 1 93.75 86 PHE A N 1
ATOM 701 C CA . PHE A 1 86 ? 2.174 -46.812 -18.219 1 93.75 86 PHE A CA 1
ATOM 702 C C . PHE A 1 86 ? 3.494 -47.562 -18.422 1 93.75 86 PHE A C 1
ATOM 704 O O . PHE A 1 86 ? 3.535 -48.594 -19.094 1 93.75 86 PHE A O 1
ATOM 711 N N . LYS A 1 87 ? 4.5 -47.094 -17.859 1 95.25 87 LYS A N 1
ATOM 712 C CA . LYS A 1 87 ? 5.816 -47.719 -17.953 1 95.25 87 LYS A CA 1
ATOM 713 C C . LYS A 1 87 ? 5.805 -49.125 -17.344 1 95.25 87 LYS A C 1
ATOM 715 O O . LYS A 1 87 ? 6.379 -50.062 -17.922 1 95.25 87 LYS A O 1
ATOM 720 N N . LYS A 1 88 ? 5.078 -49.344 -16.281 1 95.56 88 LYS A N 1
ATOM 721 C CA . LYS A 1 88 ? 4.984 -50.625 -15.625 1 95.56 88 LYS A CA 1
ATOM 722 C C . LYS A 1 88 ? 4.258 -51.656 -16.516 1 95.56 88 LYS A C 1
ATOM 724 O O . LYS A 1 88 ? 4.641 -52.812 -16.578 1 95.56 88 LYS A O 1
ATOM 729 N N . ILE A 1 89 ? 3.285 -51.094 -17.141 1 92.44 89 ILE A N 1
ATOM 730 C CA . ILE A 1 89 ? 2.541 -51.969 -18.062 1 92.44 89 ILE A CA 1
ATOM 731 C C . ILE A 1 89 ? 3.443 -52.375 -19.219 1 92.44 89 ILE A C 1
ATOM 733 O O . ILE A 1 89 ? 3.471 -53.562 -19.578 1 92.44 89 ILE A O 1
ATOM 737 N N . LEU A 1 90 ? 4.211 -51.5 -19.75 1 91.62 90 LEU A N 1
ATOM 738 C CA . LEU A 1 90 ? 5.129 -51.781 -20.844 1 91.62 90 LEU A CA 1
ATOM 739 C C . LEU A 1 90 ? 6.188 -52.812 -20.422 1 91.62 90 LEU A C 1
ATOM 741 O O . LEU A 1 90 ? 6.453 -53.781 -21.125 1 91.62 90 LEU A O 1
ATOM 745 N N . GLU A 1 91 ? 6.711 -52.594 -19.25 1 95.81 91 GLU A N 1
ATOM 746 C CA . GLU A 1 91 ? 7.73 -53.5 -18.734 1 95.81 91 GLU A CA 1
ATOM 747 C C . GLU A 1 91 ? 7.164 -54.906 -18.516 1 95.81 91 GLU A C 1
ATOM 749 O O . GLU A 1 91 ? 7.82 -55.906 -18.828 1 95.81 91 GLU A O 1
ATOM 754 N N . SER A 1 92 ? 6 -55.031 -18 1 93.62 92 SER A N 1
ATOM 755 C CA . SER A 1 92 ? 5.324 -56.281 -17.797 1 93.62 92 SER A CA 1
ATOM 756 C C . SER A 1 92 ? 5.055 -57 -19.109 1 93.62 92 SER A C 1
ATOM 758 O O . SER A 1 92 ? 5.262 -58.219 -19.234 1 93.62 92 SER A O 1
ATOM 760 N N . SER A 1 93 ? 4.609 -56.219 -20.047 1 90.06 93 SER A N 1
ATOM 761 C CA . SER A 1 93 ? 4.324 -56.75 -21.375 1 90.06 93 SER A CA 1
ATOM 762 C C . SER A 1 93 ? 5.59 -57.281 -22.047 1 90.06 93 SER A C 1
ATOM 764 O O . SER A 1 93 ? 5.57 -58.344 -22.672 1 90.06 93 SER A O 1
ATOM 766 N N . GLN A 1 94 ? 6.648 -56.531 -21.875 1 93.88 94 GLN A N 1
ATOM 767 C CA . GLN A 1 94 ? 7.938 -56.938 -22.422 1 93.88 94 GLN A CA 1
ATOM 768 C C . GLN A 1 94 ? 8.43 -58.219 -21.766 1 93.88 94 GLN A C 1
ATOM 770 O O . GLN A 1 94 ? 8.961 -59.094 -22.438 1 93.88 94 GLN A O 1
ATOM 775 N N . ALA A 1 95 ? 8.258 -58.25 -20.516 1 94.38 95 ALA A N 1
ATOM 776 C CA . ALA A 1 95 ? 8.664 -59.469 -19.797 1 94.38 95 ALA A CA 1
ATOM 777 C C . ALA A 1 95 ? 7.875 -60.688 -20.25 1 94.38 95 ALA A C 1
ATOM 779 O O . ALA A 1 95 ? 8.438 -61.75 -20.453 1 94.38 95 ALA A O 1
ATOM 780 N N . LEU A 1 96 ? 6.637 -60.594 -20.438 1 92.94 96 LEU A N 1
ATOM 781 C CA . LEU A 1 96 ? 5.777 -61.656 -20.922 1 92.94 96 LEU A CA 1
ATOM 782 C C . LEU A 1 96 ? 6.191 -62.094 -22.328 1 92.94 96 LEU A C 1
ATOM 784 O O . LEU A 1 96 ? 6.227 -63.281 -22.625 1 92.94 96 LEU A O 1
ATOM 788 N N . LEU A 1 97 ? 6.492 -61.094 -23.188 1 91.81 97 LEU A N 1
ATOM 789 C CA . LEU A 1 97 ? 6.934 -61.375 -24.547 1 91.81 97 LEU A CA 1
ATOM 790 C C . LEU A 1 97 ? 8.219 -62.219 -24.547 1 91.81 97 LEU A C 1
ATOM 792 O O . LEU A 1 97 ? 8.328 -63.219 -25.266 1 91.81 97 LEU A O 1
ATOM 796 N N . HIS A 1 98 ? 9.117 -61.781 -23.688 1 95.06 98 HIS A N 1
ATOM 797 C CA . HIS A 1 98 ? 10.375 -62.531 -23.594 1 95.06 98 HIS A CA 1
ATOM 798 C C . HIS A 1 98 ? 10.148 -63.938 -23.109 1 95.06 98 HIS A C 1
ATOM 800 O O . HIS A 1 98 ? 10.727 -64.875 -23.656 1 95.06 98 HIS A O 1
ATOM 806 N N . LEU A 1 99 ? 9.336 -64.188 -22.141 1 95.38 99 LEU A N 1
ATOM 807 C CA . LEU A 1 99 ? 9.016 -65.5 -21.625 1 95.38 99 LEU A CA 1
ATOM 808 C C . LEU A 1 99 ? 8.375 -66.375 -22.703 1 95.38 99 LEU A C 1
ATOM 810 O O . LEU A 1 99 ? 8.734 -67.5 -22.844 1 95.38 99 LEU A O 1
ATOM 814 N N . ALA A 1 100 ? 7.48 -65.75 -23.438 1 92.88 100 ALA A N 1
ATOM 815 C CA . ALA A 1 100 ? 6.797 -66.5 -24.5 1 92.88 100 ALA A CA 1
ATOM 816 C C . ALA A 1 100 ? 7.773 -66.875 -25.609 1 92.88 100 ALA A C 1
ATOM 818 O O . ALA A 1 100 ? 7.703 -68 -26.125 1 92.88 100 ALA A O 1
ATOM 819 N N . GLN A 1 101 ? 8.633 -65.938 -25.859 1 93.69 101 GLN A N 1
ATOM 820 C CA . GLN A 1 101 ? 9.633 -66.188 -26.891 1 93.69 101 GLN A CA 1
ATOM 821 C C . GLN A 1 101 ? 10.578 -67.312 -26.453 1 93.69 101 GLN A C 1
ATOM 823 O O . GLN A 1 101 ? 10.891 -68.25 -27.25 1 93.69 101 GLN A O 1
ATOM 828 N N . HIS A 1 102 ? 10.914 -67.312 -25.297 1 93.19 102 HIS A N 1
ATOM 829 C CA . HIS A 1 102 ? 11.812 -68.312 -24.75 1 93.19 102 HIS A CA 1
ATOM 830 C C . HIS A 1 102 ? 11.141 -69.688 -24.734 1 93.19 102 HIS A C 1
ATOM 832 O O . HIS A 1 102 ? 11.758 -70.688 -25.109 1 93.19 102 HIS A O 1
ATOM 838 N N . GLU A 1 103 ? 10.062 -69.812 -24.344 1 93.31 103 GLU A N 1
ATOM 839 C CA . GLU A 1 103 ? 9.32 -71.062 -24.281 1 93.31 103 GLU A CA 1
ATOM 840 C C . GLU A 1 103 ? 9.07 -71.625 -25.672 1 93.31 103 GLU A C 1
ATOM 842 O O . GLU A 1 103 ? 9.102 -72.812 -25.875 1 93.31 103 GLU A O 1
ATOM 847 N N . ALA A 1 104 ? 8.828 -70.688 -26.562 1 92 104 ALA A N 1
ATOM 848 C CA . ALA A 1 104 ? 8.602 -71.062 -27.953 1 92 104 ALA A CA 1
ATOM 849 C C . ALA A 1 104 ? 9.852 -71.75 -28.547 1 92 104 ALA A C 1
ATOM 851 O O . ALA A 1 104 ? 9.766 -72.75 -29.25 1 92 104 ALA A O 1
ATOM 852 N N . VAL A 1 105 ? 10.984 -71.25 -28.156 1 91.38 105 VAL A N 1
ATOM 853 C CA . VAL A 1 105 ? 12.25 -71.75 -28.641 1 91.38 105 VAL A CA 1
ATOM 854 C C . VAL A 1 105 ? 12.469 -73.188 -28.047 1 91.38 105 VAL A C 1
ATOM 856 O O . VAL A 1 105 ? 12.898 -74.062 -28.75 1 91.38 105 VAL A O 1
ATOM 859 N N . LYS A 1 106 ? 12.141 -73.375 -26.859 1 90.25 106 LYS A N 1
ATOM 860 C CA . LYS A 1 106 ? 12.281 -74.688 -26.203 1 90.25 106 LYS A CA 1
ATOM 861 C C . LYS A 1 106 ? 11.383 -75.75 -26.859 1 90.25 106 LYS A C 1
ATOM 863 O O . LYS A 1 106 ? 11.797 -76.875 -27.062 1 90.25 106 LYS A O 1
ATOM 868 N N . LEU A 1 107 ? 10.258 -75.312 -27.094 1 91 107 LEU A N 1
ATOM 869 C CA . LEU A 1 107 ? 9.281 -76.25 -27.688 1 91 107 LEU A CA 1
ATOM 870 C C . LEU A 1 107 ? 9.703 -76.625 -29.094 1 91 107 LEU A C 1
ATOM 872 O O . LEU A 1 107 ? 9.516 -77.812 -29.5 1 91 107 LEU A O 1
ATOM 876 N N . ASP A 1 108 ? 10.211 -75.688 -29.844 1 90 108 ASP A N 1
ATOM 877 C CA . ASP A 1 108 ? 10.688 -76 -31.203 1 90 108 ASP A CA 1
ATOM 878 C C . ASP A 1 108 ? 11.836 -77 -31.172 1 90 108 ASP A C 1
ATOM 880 O O . ASP A 1 108 ? 11.898 -77.938 -32 1 90 108 ASP A O 1
ATOM 884 N N . ASN A 1 109 ? 12.617 -77 -30.219 1 88.5 109 ASN A N 1
ATOM 885 C CA . ASN A 1 109 ? 13.758 -77.875 -30.094 1 88.5 109 ASN A CA 1
ATOM 886 C C . ASN A 1 109 ? 13.312 -79.312 -29.672 1 88.5 109 ASN A C 1
ATOM 888 O O . ASN A 1 109 ? 13.891 -80.312 -30.094 1 88.5 109 ASN A O 1
ATOM 892 N N . THR A 1 110 ? 12.477 -79.375 -28.922 1 88 110 THR A N 1
ATOM 893 C CA . THR A 1 110 ? 11.977 -80.625 -28.453 1 88 110 THR A CA 1
ATOM 894 C C . THR A 1 110 ? 11.273 -81.438 -29.562 1 88 110 THR A C 1
ATOM 896 O O . THR A 1 110 ? 11.414 -82.625 -29.688 1 88 110 THR A O 1
ATOM 899 N N . GLN A 1 111 ? 10.586 -80.75 -30.375 1 84 111 GLN A N 1
ATOM 900 C CA . GLN A 1 111 ? 9.898 -81.375 -31.5 1 84 111 GLN A CA 1
ATOM 901 C C . GLN A 1 111 ? 10.891 -81.938 -32.531 1 84 111 GLN A C 1
ATOM 903 O O . GLN A 1 111 ? 10.68 -83 -33.125 1 84 111 GLN A O 1
ATOM 908 N N . LYS A 1 112 ? 12.086 -81.312 -32.75 1 82.56 112 LYS A N 1
ATOM 909 C CA . LYS A 1 112 ? 13.109 -81.75 -33.688 1 82.56 112 LYS A CA 1
ATOM 910 C C . LYS A 1 112 ? 13.797 -83 -33.219 1 82.56 112 LYS A C 1
ATOM 912 O O . LYS A 1 112 ? 14.086 -83.938 -34 1 82.56 112 LYS A O 1
ATOM 917 N N . VAL A 1 113 ? 13.891 -83.25 -31.969 1 84.31 113 VAL A N 1
ATOM 918 C CA . VAL A 1 113 ? 14.547 -84.438 -31.422 1 84.31 113 VAL A CA 1
ATOM 919 C C . VAL A 1 113 ? 13.602 -85.625 -31.516 1 84.31 113 VAL A C 1
ATOM 921 O O . VAL A 1 113 ? 14.055 -86.812 -31.531 1 84.31 113 VAL A O 1
ATOM 924 N N . ASN A 1 114 ? 12.375 -85.375 -31.359 1 78.06 114 ASN A N 1
ATOM 925 C CA . ASN A 1 114 ? 11.43 -86.5 -31.375 1 78.06 114 ASN A CA 1
ATOM 926 C C . ASN A 1 114 ? 11.188 -87 -32.781 1 78.06 114 ASN A C 1
ATOM 928 O O . ASN A 1 114 ? 10.617 -88.125 -32.969 1 78.06 114 ASN A O 1
ATOM 932 N N . ILE A 1 115 ? 11.547 -86.25 -33.75 1 79.44 115 ILE A N 1
ATOM 933 C CA . ILE A 1 115 ? 11.344 -86.625 -35.125 1 79.44 115 ILE A CA 1
ATOM 934 C C . ILE A 1 115 ? 12.586 -87.375 -35.625 1 79.44 115 ILE A C 1
ATOM 936 O O . ILE A 1 115 ? 12.508 -88.125 -36.594 1 79.44 115 ILE A O 1
ATOM 940 N N . LEU A 1 116 ? 13.656 -87.125 -35.062 1 62.28 116 LEU A N 1
ATOM 941 C CA . LEU A 1 116 ? 14.828 -87.938 -35.375 1 62.28 116 LEU A CA 1
ATOM 942 C C . LEU A 1 116 ? 14.836 -89.188 -34.531 1 62.28 116 LEU A C 1
ATOM 944 O O . LEU A 1 116 ? 15.211 -90.25 -35 1 62.28 116 LEU A O 1
ATOM 948 N N . MET B 1 1 ? -9.203 -70.188 -29.312 1 55.38 1 MET B N 1
ATOM 949 C CA . MET B 1 1 ? -8.305 -69.5 -28.391 1 55.38 1 MET B CA 1
ATOM 950 C C . MET B 1 1 ? -7.621 -68.375 -29.078 1 55.38 1 MET B C 1
ATOM 952 O O . MET B 1 1 ? -7.246 -67.375 -28.422 1 55.38 1 MET B O 1
ATOM 956 N N . THR B 1 2 ? -7.441 -68.438 -30.375 1 64.88 2 THR B N 1
ATOM 957 C CA . THR B 1 2 ? -6.727 -67.438 -31.188 1 64.88 2 THR B CA 1
ATOM 958 C C . THR B 1 2 ? -7.547 -66.188 -31.344 1 64.88 2 THR B C 1
ATOM 960 O O . THR B 1 2 ? -6.992 -65.062 -31.375 1 64.88 2 THR B O 1
ATOM 963 N N . LYS B 1 3 ? -8.781 -66.25 -31.562 1 74.69 3 LYS B N 1
ATOM 964 C CA . LYS B 1 3 ? -9.672 -65.125 -31.797 1 74.69 3 LYS B CA 1
ATOM 965 C C . LYS B 1 3 ? -9.711 -64.188 -30.594 1 74.69 3 LYS B C 1
ATOM 967 O O . LYS B 1 3 ? -9.664 -62.969 -30.734 1 74.69 3 LYS B O 1
ATOM 972 N N . ASN B 1 4 ? -9.492 -64.688 -29.406 1 78.12 4 ASN B N 1
ATOM 973 C CA . ASN B 1 4 ? -9.578 -63.969 -28.141 1 78.12 4 ASN B CA 1
ATOM 974 C C . ASN B 1 4 ? -8.328 -63.125 -27.891 1 78.12 4 ASN B C 1
ATOM 976 O O . ASN B 1 4 ? -8.422 -62 -27.422 1 78.12 4 ASN B O 1
ATOM 980 N N . MET B 1 5 ? -7.383 -63.625 -28.516 1 82.69 5 MET B N 1
ATOM 981 C CA . MET B 1 5 ? -6.113 -62.938 -28.312 1 82.69 5 MET B CA 1
ATOM 982 C C . MET B 1 5 ? -6.008 -61.719 -29.25 1 82.69 5 MET B C 1
ATOM 984 O O . MET B 1 5 ? -5.48 -60.688 -28.844 1 82.69 5 MET B O 1
ATOM 988 N N . SER B 1 6 ? -6.465 -61.938 -30.422 1 85.94 6 SER B N 1
ATOM 989 C CA . SER B 1 6 ? -6.445 -60.812 -31.359 1 85.94 6 SER B CA 1
ATOM 990 C C . SER B 1 6 ? -7.312 -59.656 -30.891 1 85.94 6 SER B C 1
ATOM 992 O O . SER B 1 6 ? -6.945 -58.5 -31.047 1 85.94 6 SER B O 1
ATOM 994 N N . GLU B 1 7 ? -8.438 -59.969 -30.297 1 87.06 7 GLU B N 1
ATOM 995 C CA . GLU B 1 7 ? -9.336 -58.938 -29.766 1 87.06 7 GLU B CA 1
ATOM 996 C C . GLU B 1 7 ? -8.703 -58.188 -28.594 1 87.06 7 GLU B C 1
ATOM 998 O O . GLU B 1 7 ? -8.844 -56.969 -28.484 1 87.06 7 GLU B O 1
ATOM 1003 N N . HIS B 1 8 ? -8.008 -58.906 -27.797 1 84.5 8 HIS B N 1
ATOM 1004 C CA . HIS B 1 8 ? -7.309 -58.312 -26.672 1 84.5 8 HIS B CA 1
ATOM 1005 C C . HIS B 1 8 ? -6.176 -57.406 -27.156 1 84.5 8 HIS B C 1
ATOM 1007 O O . HIS B 1 8 ? -5.949 -56.344 -26.594 1 84.5 8 HIS B O 1
ATOM 1013 N N . GLY B 1 9 ? -5.578 -57.812 -28.203 1 85.69 9 GLY B N 1
ATOM 1014 C CA . GLY B 1 9 ? -4.516 -57 -28.781 1 85.69 9 GLY B CA 1
ATOM 1015 C C . GLY B 1 9 ? -5.008 -55.688 -29.344 1 85.69 9 GLY B C 1
ATOM 1016 O O . GLY B 1 9 ? -4.387 -54.656 -29.125 1 85.69 9 GLY B O 1
ATOM 1017 N N . ALA B 1 10 ? -6.07 -55.781 -30.031 1 88.44 10 ALA B N 1
ATOM 1018 C CA . ALA B 1 10 ? -6.66 -54.562 -30.594 1 88.44 10 ALA B CA 1
ATOM 1019 C C . ALA B 1 10 ? -7.125 -53.625 -29.5 1 88.44 10 ALA B C 1
ATOM 1021 O O . ALA B 1 10 ? -6.941 -52.406 -29.609 1 88.44 10 ALA B O 1
ATOM 1022 N N . ALA B 1 11 ? -7.676 -54.188 -28.469 1 87 11 ALA B N 1
ATOM 1023 C CA . ALA B 1 11 ? -8.133 -53.375 -27.344 1 87 11 ALA B CA 1
ATOM 1024 C C . ALA B 1 11 ? -6.969 -52.688 -26.656 1 87 11 ALA B C 1
ATOM 1026 O O . ALA B 1 11 ? -7.031 -51.469 -26.359 1 87 11 ALA B O 1
ATOM 1027 N N . LEU B 1 12 ? -5.887 -53.406 -26.438 1 86.94 12 LEU B N 1
ATOM 1028 C CA . LEU B 1 12 ? -4.699 -52.844 -25.797 1 86.94 12 LEU B CA 1
ATOM 1029 C C . LEU B 1 12 ? -4.121 -51.719 -26.625 1 86.94 12 LEU B C 1
ATOM 1031 O O . LEU B 1 12 ? -3.674 -50.719 -26.078 1 86.94 12 LEU B O 1
ATOM 1035 N N . GLN B 1 13 ? -4.125 -51.938 -27.875 1 90.44 13 GLN B N 1
ATOM 1036 C CA . GLN B 1 13 ? -3.625 -50.906 -28.766 1 90.44 13 GLN B CA 1
ATOM 1037 C C . GLN B 1 13 ? -4.465 -49.625 -28.656 1 90.44 13 GLN B C 1
ATOM 1039 O O . GLN B 1 13 ? -3.922 -48.531 -28.609 1 90.44 13 GLN B O 1
ATOM 1044 N N . THR B 1 14 ? -5.746 -49.812 -28.656 1 92.19 14 THR B N 1
ATOM 1045 C CA . THR B 1 14 ? -6.648 -48.688 -28.547 1 92.19 14 THR B CA 1
ATOM 1046 C C . THR B 1 14 ? -6.441 -47.938 -27.219 1 92.19 14 THR B C 1
ATOM 1048 O O . THR B 1 14 ? -6.352 -46.719 -27.203 1 92.19 14 THR B O 1
ATOM 1051 N N . TYR B 1 15 ? -6.363 -48.688 -26.094 1 91.19 15 TYR B N 1
ATOM 1052 C CA . TYR B 1 15 ? -6.137 -48.062 -24.781 1 91.19 15 TYR B CA 1
ATOM 1053 C C . TYR B 1 15 ? -4.824 -47.312 -24.75 1 91.19 15 TYR B C 1
ATOM 1055 O O . TYR B 1 15 ? -4.762 -46.188 -24.219 1 91.19 15 TYR B O 1
ATOM 1063 N N . ASN B 1 16 ? -3.807 -47.844 -25.391 1 88.56 16 ASN B N 1
ATOM 1064 C CA . ASN B 1 16 ? -2.502 -47.188 -25.438 1 88.56 16 ASN B CA 1
ATOM 1065 C C . ASN B 1 16 ? -2.568 -45.844 -26.172 1 88.56 16 ASN B C 1
ATOM 1067 O O . ASN B 1 16 ? -1.987 -44.844 -25.734 1 88.56 16 ASN B O 1
ATOM 1071 N N . GLN B 1 17 ? -3.254 -45.938 -27.266 1 92.88 17 GLN B N 1
ATOM 1072 C CA . GLN B 1 17 ? -3.391 -44.719 -28.047 1 92.88 17 GLN B CA 1
ATOM 1073 C C . GLN B 1 17 ? -4.148 -43.625 -27.281 1 92.88 17 GLN B C 1
ATOM 1075 O O . GLN B 1 17 ? -3.756 -42.469 -27.281 1 92.88 17 GLN B O 1
ATOM 1080 N N . GLU B 1 18 ? -5.195 -44.062 -26.562 1 95.19 18 GLU B N 1
ATOM 1081 C CA . GLU B 1 18 ? -5.992 -43.156 -25.781 1 95.19 18 GLU B CA 1
ATOM 1082 C C . GLU B 1 18 ? -5.188 -42.594 -24.594 1 95.19 18 GLU B C 1
ATOM 1084 O O . GLU B 1 18 ? -5.312 -41.406 -24.25 1 95.19 18 GLU B O 1
ATOM 1089 N N . LEU B 1 19 ? -4.406 -43.438 -24.047 1 94.5 19 LEU B N 1
ATOM 1090 C CA . LEU B 1 19 ? -3.576 -43.031 -22.922 1 94.5 19 LEU B CA 1
ATOM 1091 C C . LEU B 1 19 ? -2.551 -41.969 -23.344 1 94.5 19 LEU B C 1
ATOM 1093 O O . LEU B 1 19 ? -2.338 -40.969 -22.656 1 94.5 19 LEU B O 1
ATOM 1097 N N . VAL B 1 20 ? -1.896 -42.188 -24.438 1 93.56 20 VAL B N 1
ATOM 1098 C CA . VAL B 1 20 ? -0.9 -41.25 -24.969 1 93.56 20 VAL B CA 1
ATOM 1099 C C . VAL B 1 20 ? -1.556 -39.906 -25.266 1 93.56 20 VAL B C 1
ATOM 1101 O O . VAL B 1 20 ? -1.017 -38.844 -24.922 1 93.56 20 VAL B O 1
ATOM 1104 N N . LYS B 1 21 ? -2.754 -40.031 -25.828 1 96.12 21 LYS B N 1
ATOM 1105 C CA . LYS B 1 21 ? -3.49 -38.812 -26.141 1 96.12 21 LYS B CA 1
ATOM 1106 C C . LYS B 1 21 ? -3.844 -38.062 -24.875 1 96.12 21 LYS B C 1
ATOM 1108 O O . LYS B 1 21 ? -3.678 -36.812 -24.812 1 96.12 21 LYS B O 1
ATOM 1113 N N . CYS B 1 22 ? -4.32 -38.75 -23.875 1 96.38 22 CYS B N 1
ATOM 1114 C CA . CYS B 1 22 ? -4.711 -38.156 -22.609 1 96.38 22 CYS B CA 1
ATOM 1115 C C . CYS B 1 22 ? -3.516 -37.5 -21.938 1 96.38 22 CYS B C 1
ATOM 1117 O O . CYS B 1 22 ? -3.627 -36.375 -21.422 1 96.38 22 CYS B O 1
ATOM 1119 N N . LEU B 1 23 ? -2.396 -38.125 -21.938 1 96.94 23 LEU B N 1
ATOM 1120 C CA . LEU B 1 23 ? -1.188 -37.594 -21.328 1 96.94 23 LEU B CA 1
ATOM 1121 C C . LEU B 1 23 ? -0.75 -36.312 -22.016 1 96.94 23 LEU B C 1
ATOM 1123 O O . LEU B 1 23 ? -0.354 -35.344 -21.359 1 96.94 23 LEU B O 1
ATOM 1127 N N . GLU B 1 24 ? -0.824 -36.312 -23.297 1 96.88 24 GLU B N 1
ATOM 1128 C CA . GLU B 1 24 ? -0.458 -35.125 -24.062 1 96.88 24 GLU B CA 1
ATOM 1129 C C . GLU B 1 24 ? -1.393 -33.969 -23.75 1 96.88 24 GLU B C 1
ATOM 1131 O O . GLU B 1 24 ? -0.951 -32.812 -23.641 1 96.88 24 GLU B O 1
ATOM 1136 N N . GLU B 1 25 ? -2.652 -34.281 -23.625 1 97.62 25 GLU B N 1
ATOM 1137 C CA . GLU B 1 25 ? -3.631 -33.25 -23.281 1 97.62 25 GLU B CA 1
ATOM 1138 C C . GLU B 1 25 ? -3.359 -32.656 -21.891 1 97.62 25 GLU B C 1
ATOM 1140 O O . GLU B 1 25 ? -3.467 -31.453 -21.703 1 97.62 25 GLU B O 1
ATOM 1145 N N . LEU B 1 26 ? -3.031 -33.531 -20.953 1 97.88 26 LEU B N 1
ATOM 1146 C CA . LEU B 1 26 ? -2.697 -33.094 -19.594 1 97.88 26 LEU B CA 1
ATOM 1147 C C . LEU B 1 26 ? -1.485 -32.156 -19.625 1 97.88 26 LEU B C 1
ATOM 1149 O O . LEU B 1 26 ? -1.457 -31.141 -18.906 1 97.88 26 LEU B O 1
ATOM 1153 N N . LYS B 1 27 ? -0.521 -32.438 -20.406 1 97.69 27 LYS B N 1
ATOM 1154 C CA . LYS B 1 27 ? 0.685 -31.625 -20.5 1 97.69 27 LYS B CA 1
ATOM 1155 C C . LYS B 1 27 ? 0.375 -30.25 -21.094 1 97.69 27 LYS B C 1
ATOM 1157 O O . LYS B 1 27 ? 0.942 -29.25 -20.688 1 97.69 27 LYS B O 1
ATOM 1162 N N . ILE B 1 28 ? -0.495 -30.266 -22.047 1 98.12 28 ILE B N 1
ATOM 1163 C CA . ILE B 1 28 ? -0.9 -29 -22.672 1 98.12 28 ILE B CA 1
ATOM 1164 C C . ILE B 1 28 ? -1.63 -28.125 -21.656 1 98.12 28 ILE B C 1
ATOM 1166 O O . ILE B 1 28 ? -1.354 -26.938 -21.531 1 98.12 28 ILE B O 1
ATOM 1170 N N . LYS B 1 29 ? -2.518 -28.734 -20.875 1 97.94 29 LYS B N 1
ATOM 1171 C CA . LYS B 1 29 ? -3.27 -28 -19.859 1 97.94 29 LYS B CA 1
ATOM 1172 C C . LYS B 1 29 ? -2.34 -27.438 -18.781 1 97.94 29 LYS B C 1
ATOM 1174 O O . LYS B 1 29 ? -2.514 -26.312 -18.344 1 97.94 29 LYS B O 1
ATOM 1179 N N . LYS B 1 30 ? -1.392 -28.203 -18.422 1 98.31 30 LYS B N 1
ATOM 1180 C CA . LYS B 1 30 ? -0.396 -27.734 -17.469 1 98.31 30 LYS B CA 1
ATOM 1181 C C . LYS B 1 30 ? 0.344 -26.516 -18 1 98.31 30 LYS B C 1
ATOM 1183 O O . LYS B 1 30 ? 0.55 -25.531 -17.266 1 98.31 30 LYS B O 1
ATOM 1188 N N . LYS B 1 31 ? 0.711 -26.609 -19.219 1 98.25 31 LYS B N 1
ATOM 1189 C CA . LYS B 1 31 ? 1.434 -25.5 -19.828 1 98.25 31 LYS B CA 1
ATOM 1190 C C . LYS B 1 31 ? 0.584 -24.234 -19.844 1 98.25 31 LYS B C 1
ATOM 1192 O O . LYS B 1 31 ? 1.094 -23.141 -19.609 1 98.25 31 LYS B O 1
ATOM 1197 N N . ASP B 1 32 ? -0.669 -24.406 -20.141 1 98 32 ASP B N 1
ATOM 1198 C CA . ASP B 1 32 ? -1.587 -23.266 -20.141 1 98 32 ASP B CA 1
ATOM 1199 C C . ASP B 1 32 ? -1.642 -22.625 -18.766 1 98 32 ASP B C 1
ATOM 1201 O O . ASP B 1 32 ? -1.646 -21.391 -18.656 1 98 32 ASP B O 1
ATOM 1205 N N . VAL B 1 33 ? -1.656 -23.391 -17.734 1 98.44 33 VAL B N 1
ATOM 1206 C CA . VAL B 1 33 ? -1.708 -22.875 -16.375 1 98.44 33 VAL B CA 1
ATOM 1207 C C . VAL B 1 33 ? -0.391 -22.188 -16.031 1 98.44 33 VAL B C 1
ATOM 1209 O O . VAL B 1 33 ? -0.383 -21.156 -15.359 1 98.44 33 VAL B O 1
ATOM 1212 N N . LEU B 1 34 ? 0.67 -22.688 -16.5 1 98.19 34 LEU B N 1
ATOM 1213 C CA . LEU B 1 34 ? 1.982 -22.094 -16.25 1 98.19 34 LEU B CA 1
ATOM 1214 C C . LEU B 1 34 ? 2.072 -20.703 -16.859 1 98.19 34 LEU B C 1
ATOM 1216 O O . LEU B 1 34 ? 2.648 -19.797 -16.25 1 98.19 34 LEU B O 1
ATOM 1220 N N . ILE B 1 35 ? 1.503 -20.594 -18 1 98.31 35 ILE B N 1
ATOM 1221 C CA . ILE B 1 35 ? 1.488 -19.297 -18.656 1 98.31 35 ILE B CA 1
ATOM 1222 C C . ILE B 1 35 ? 0.694 -18.297 -17.828 1 98.31 35 ILE B C 1
ATOM 1224 O O . ILE B 1 35 ? 1.099 -17.141 -17.672 1 98.31 35 ILE B O 1
ATOM 1228 N N . LEU B 1 36 ? -0.379 -18.75 -17.219 1 98.19 36 LEU B N 1
ATOM 1229 C CA . LEU B 1 36 ? -1.194 -17.906 -16.359 1 98.19 36 LEU B CA 1
ATOM 1230 C C . LEU B 1 36 ? -0.41 -17.484 -15.117 1 98.19 36 LEU B C 1
ATOM 1232 O O . LEU B 1 36 ? -0.441 -16.312 -14.734 1 98.19 36 LEU B O 1
ATOM 1236 N N . ILE B 1 37 ? 0.237 -18.359 -14.578 1 98.81 37 ILE B N 1
ATOM 1237 C CA . ILE B 1 37 ? 1.026 -18.078 -13.383 1 98.81 37 ILE B CA 1
ATOM 1238 C C . ILE B 1 37 ? 2.074 -17.016 -13.695 1 98.81 37 ILE B C 1
ATOM 1240 O O . ILE B 1 37 ? 2.264 -16.078 -12.914 1 98.81 37 ILE B O 1
ATOM 1244 N N . GLU B 1 38 ? 2.676 -17.141 -14.812 1 98.44 38 GLU B N 1
ATOM 1245 C CA . GLU B 1 38 ? 3.691 -16.172 -15.195 1 98.44 38 GLU B CA 1
ATOM 1246 C C . GLU B 1 38 ? 3.086 -14.773 -15.352 1 98.44 38 GLU B C 1
ATOM 1248 O O . GLU B 1 38 ? 3.66 -13.789 -14.891 1 98.44 38 GLU B O 1
ATOM 1253 N N . ARG B 1 39 ? 1.985 -14.734 -15.977 1 98.5 39 ARG B N 1
ATOM 1254 C CA . ARG B 1 39 ? 1.291 -13.469 -16.156 1 98.5 39 ARG B CA 1
ATOM 1255 C C . ARG B 1 39 ? 0.901 -12.859 -14.812 1 98.5 39 ARG B C 1
ATOM 1257 O O . ARG B 1 39 ? 1.108 -11.664 -14.586 1 98.5 39 ARG B O 1
ATOM 1264 N N . GLU B 1 40 ? 0.413 -13.602 -13.953 1 98.69 40 GLU B N 1
ATOM 1265 C CA . GLU B 1 40 ? -0.024 -13.141 -12.641 1 98.69 40 GLU B CA 1
ATOM 1266 C C . GLU B 1 40 ? 1.162 -12.711 -11.781 1 98.69 40 GLU B C 1
ATOM 1268 O O . GLU B 1 40 ? 1.059 -11.758 -11.008 1 98.69 40 GLU B O 1
ATOM 1273 N N . GLU B 1 41 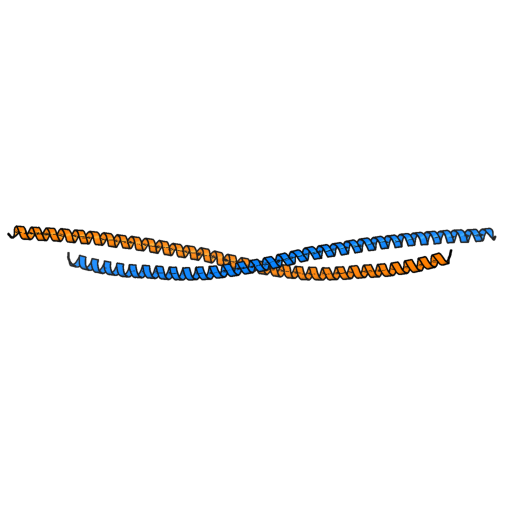? 2.229 -13.422 -11.914 1 98.69 41 GLU B N 1
ATOM 1274 C CA . GLU B 1 41 ? 3.434 -13.039 -11.188 1 98.69 41 GLU B CA 1
ATOM 1275 C C . GLU B 1 41 ? 3.934 -11.664 -11.625 1 98.69 41 GLU B C 1
ATOM 1277 O O . GLU B 1 41 ? 4.375 -10.859 -10.805 1 98.69 41 GLU B O 1
ATOM 1282 N N . ASN B 1 42 ? 3.852 -11.406 -12.883 1 98.62 42 ASN B N 1
ATOM 1283 C CA . ASN B 1 42 ? 4.238 -10.094 -13.391 1 98.62 42 ASN B CA 1
ATOM 1284 C C . ASN B 1 42 ? 3.303 -9 -12.891 1 98.62 42 ASN B C 1
ATOM 1286 O O . ASN B 1 42 ? 3.752 -7.91 -12.516 1 98.62 42 ASN B O 1
ATOM 1290 N N . GLU B 1 43 ? 2.08 -9.289 -12.883 1 98.69 43 GLU B N 1
ATOM 1291 C CA . GLU B 1 43 ? 1.106 -8.352 -12.336 1 98.69 43 GLU B CA 1
ATOM 1292 C C . GLU B 1 43 ? 1.375 -8.078 -10.859 1 98.69 43 GLU B C 1
ATOM 1294 O O . GLU B 1 43 ? 1.312 -6.926 -10.414 1 98.69 43 GLU B O 1
ATOM 1299 N N . LYS B 1 44 ? 1.661 -9.039 -10.117 1 98.88 44 LYS B N 1
ATOM 1300 C CA . LYS B 1 44 ? 1.992 -8.922 -8.703 1 98.88 44 LYS B CA 1
ATOM 1301 C C . LYS B 1 44 ? 3.18 -7.984 -8.492 1 98.88 44 LYS B C 1
ATOM 1303 O O . LYS B 1 44 ? 3.129 -7.09 -7.645 1 98.88 44 LYS B O 1
ATOM 1308 N N . LYS B 1 45 ? 4.164 -8.203 -9.305 1 98.81 45 LYS B N 1
ATOM 1309 C CA . LYS B 1 45 ? 5.363 -7.383 -9.18 1 98.81 45 LYS B CA 1
ATOM 1310 C C . LYS B 1 45 ? 5.055 -5.914 -9.445 1 98.81 45 LYS B C 1
ATOM 1312 O O . LYS B 1 45 ? 5.547 -5.031 -8.742 1 98.81 45 LYS B O 1
ATOM 1317 N N . LEU B 1 46 ? 4.27 -5.703 -10.414 1 98.81 46 LEU B N 1
ATOM 1318 C CA . LEU B 1 46 ? 3.887 -4.34 -10.758 1 98.81 46 LEU B CA 1
ATOM 1319 C C . LEU B 1 46 ? 3.078 -3.699 -9.633 1 98.81 46 LEU B C 1
ATOM 1321 O O . LEU B 1 46 ? 3.326 -2.551 -9.266 1 98.81 46 LEU B O 1
ATOM 1325 N N . LEU B 1 47 ? 2.164 -4.387 -9.078 1 98.88 47 LEU B N 1
ATOM 1326 C CA . LEU B 1 47 ? 1.342 -3.881 -7.988 1 98.88 47 LEU B CA 1
ATOM 1327 C C . LEU B 1 47 ? 2.197 -3.566 -6.766 1 98.88 47 LEU B C 1
ATOM 1329 O O . LEU B 1 47 ? 2.039 -2.512 -6.145 1 98.88 47 LEU B O 1
ATOM 1333 N N . GLU B 1 48 ? 3.055 -4.453 -6.449 1 98.81 48 GLU B N 1
ATOM 1334 C CA . GLU B 1 48 ? 3.926 -4.254 -5.297 1 98.81 48 GLU B CA 1
ATOM 1335 C C . GLU B 1 48 ? 4.793 -3.01 -5.469 1 98.81 48 GLU B C 1
ATOM 1337 O O . GLU B 1 48 ? 4.977 -2.238 -4.523 1 98.81 48 GLU B O 1
ATOM 1342 N N . LYS B 1 49 ? 5.289 -2.854 -6.645 1 98.81 49 LYS B N 1
ATOM 1343 C CA . LYS B 1 49 ? 6.098 -1.674 -6.93 1 98.81 49 LYS B CA 1
ATOM 1344 C C . LYS B 1 49 ? 5.273 -0.397 -6.805 1 98.81 49 LYS B C 1
ATOM 1346 O O . LYS B 1 49 ? 5.73 0.589 -6.223 1 98.81 49 LYS B O 1
ATOM 1351 N N . ASN B 1 50 ? 4.105 -0.424 -7.32 1 98.75 50 ASN B N 1
ATOM 1352 C CA . ASN B 1 50 ? 3.217 0.73 -7.25 1 98.75 50 ASN B CA 1
ATOM 1353 C C . ASN B 1 50 ? 2.85 1.063 -5.805 1 98.75 50 ASN B C 1
ATOM 1355 O O . ASN B 1 50 ? 2.857 2.232 -5.414 1 98.75 50 ASN B O 1
ATOM 1359 N N . ILE B 1 51 ? 2.535 0.116 -5.059 1 98.88 51 ILE B N 1
ATOM 1360 C CA . ILE B 1 51 ? 2.178 0.3 -3.656 1 98.88 51 ILE B CA 1
ATOM 1361 C C . ILE B 1 51 ? 3.359 0.902 -2.896 1 98.88 51 ILE B C 1
ATOM 1363 O O . ILE B 1 51 ? 3.191 1.848 -2.123 1 98.88 51 ILE B O 1
ATOM 1367 N N . LYS B 1 52 ? 4.469 0.357 -3.188 1 98.81 52 LYS B N 1
ATOM 1368 C CA . LYS B 1 52 ? 5.672 0.868 -2.535 1 98.81 52 LYS B CA 1
ATOM 1369 C C . LYS B 1 52 ? 5.891 2.342 -2.861 1 98.81 52 LYS B C 1
ATOM 1371 O O . LYS B 1 52 ? 6.191 3.143 -1.974 1 98.81 52 LYS B O 1
ATOM 1376 N N . GLY B 1 53 ? 5.73 2.709 -4.066 1 98.88 53 GLY B N 1
ATOM 1377 C CA . GLY B 1 53 ? 5.867 4.098 -4.469 1 98.88 53 GLY B CA 1
ATOM 1378 C C . GLY B 1 53 ? 4.871 5.016 -3.787 1 98.88 53 GLY B C 1
ATOM 1379 O O . GLY B 1 53 ? 5.23 6.109 -3.338 1 98.88 53 GLY B O 1
ATOM 1380 N N . LEU B 1 54 ? 3.705 4.66 -3.713 1 98.88 54 LEU B N 1
ATOM 1381 C CA . LEU B 1 54 ? 2.67 5.457 -3.064 1 98.88 54 LEU B CA 1
ATOM 1382 C C . LEU B 1 54 ? 2.936 5.574 -1.567 1 98.88 54 LEU B C 1
ATOM 1384 O O . LEU B 1 54 ? 2.672 6.621 -0.967 1 98.88 54 LEU B O 1
ATOM 1388 N N . GLN B 1 55 ? 3.473 4.492 -0.949 1 98.88 55 GLN B N 1
ATOM 1389 C CA . GLN B 1 55 ? 3.811 4.516 0.471 1 98.88 55 GLN B CA 1
ATOM 1390 C C . GLN B 1 55 ? 4.934 5.512 0.753 1 98.88 55 GLN B C 1
ATOM 1392 O O . GLN B 1 55 ? 4.93 6.18 1.789 1 98.88 55 GLN B O 1
ATOM 1397 N N . GLU B 1 56 ? 5.84 5.566 -0.13 1 98.81 56 GLU B N 1
ATOM 1398 C CA . GLU B 1 56 ? 6.914 6.551 0.011 1 98.81 56 GLU B CA 1
ATOM 1399 C C . GLU B 1 56 ? 6.367 7.973 -0.063 1 98.81 56 GLU B C 1
ATOM 1401 O O . GLU B 1 56 ? 6.754 8.836 0.731 1 98.81 56 GLU B O 1
ATOM 1406 N N . LYS B 1 57 ? 5.531 8.21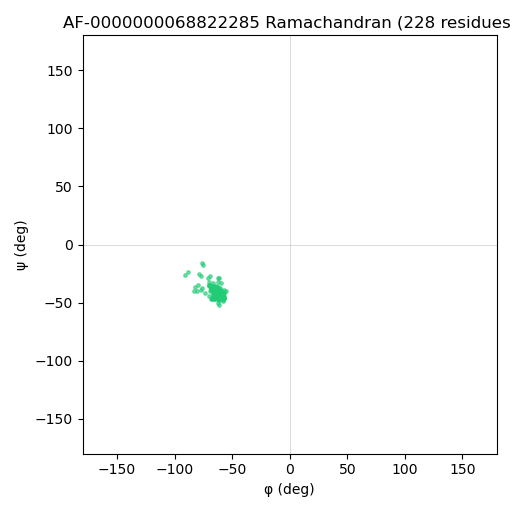1 -0.966 1 98.81 57 LYS B N 1
ATOM 1407 C CA . LYS B 1 57 ? 4.891 9.516 -1.084 1 98.81 57 LYS B CA 1
ATOM 1408 C C . LYS B 1 57 ? 4.059 9.836 0.156 1 98.81 57 LYS B C 1
ATOM 1410 O O . LYS B 1 57 ? 4.066 10.977 0.639 1 98.81 57 LYS B O 1
ATOM 1415 N N . LEU B 1 58 ? 3.363 8.891 0.667 1 98.81 58 LEU B N 1
ATOM 1416 C CA . LEU B 1 58 ? 2.557 9.055 1.872 1 98.81 58 LEU B CA 1
ATOM 1417 C C . LEU B 1 58 ? 3.43 9.438 3.062 1 98.81 58 LEU B C 1
ATOM 1419 O O . LEU B 1 58 ? 3.059 10.297 3.857 1 98.81 58 LEU B O 1
ATOM 1423 N N . THR B 1 59 ? 4.547 8.805 3.141 1 98.88 59 THR B N 1
ATOM 1424 C CA . THR B 1 59 ? 5.488 9.109 4.211 1 98.88 59 THR B CA 1
ATOM 1425 C C . THR B 1 59 ? 5.953 10.562 4.129 1 98.88 59 THR B C 1
ATOM 1427 O O . THR B 1 59 ? 6.02 11.258 5.145 1 98.88 59 THR B O 1
ATOM 1430 N N . LEU B 1 60 ? 6.254 11.062 2.967 1 98.81 60 LEU B N 1
ATOM 1431 C CA . LEU B 1 60 ? 6.668 12.445 2.762 1 98.81 60 LEU B CA 1
ATOM 1432 C C . LEU B 1 60 ? 5.555 13.406 3.166 1 98.81 60 LEU B C 1
ATOM 1434 O O . LEU B 1 60 ? 5.801 14.375 3.893 1 98.81 60 LEU B O 1
ATOM 1438 N N . VAL B 1 61 ? 4.41 13.117 2.713 1 98.88 61 VAL B N 1
ATOM 1439 C CA . VAL B 1 61 ? 3.262 13.961 3.041 1 98.88 61 VAL B CA 1
ATOM 1440 C C . VAL B 1 61 ? 3.057 13.984 4.555 1 98.88 61 VAL B C 1
ATOM 1442 O O . VAL B 1 61 ? 2.805 15.047 5.137 1 98.88 61 VAL B O 1
ATOM 1445 N N . ASN B 1 62 ? 3.23 12.852 5.211 1 98.75 62 ASN B N 1
ATOM 1446 C CA . ASN B 1 62 ? 3.082 12.773 6.66 1 98.75 62 ASN B CA 1
ATOM 1447 C C . ASN B 1 62 ? 4.141 13.602 7.379 1 98.75 62 ASN B C 1
ATOM 1449 O O . ASN B 1 62 ? 3.842 14.273 8.367 1 98.75 62 ASN B O 1
ATOM 1453 N N . ASN B 1 63 ? 5.32 13.578 6.84 1 98.69 63 ASN B N 1
ATOM 1454 C CA . ASN B 1 63 ? 6.387 14.383 7.422 1 98.69 63 ASN B CA 1
ATOM 1455 C C . ASN B 1 63 ? 6.105 15.875 7.266 1 98.69 63 ASN B C 1
ATOM 1457 O O . ASN B 1 63 ? 6.309 16.656 8.203 1 98.69 63 ASN B O 1
ATOM 1461 N N . ASN B 1 64 ? 5.633 16.266 6.152 1 98.44 64 ASN B N 1
ATOM 1462 C CA . ASN B 1 64 ? 5.262 17.656 5.914 1 98.44 64 ASN B CA 1
ATOM 1463 C C . ASN B 1 64 ? 4.137 18.109 6.844 1 98.44 64 ASN B C 1
ATOM 1465 O O . ASN B 1 64 ? 4.199 19.188 7.426 1 98.44 64 ASN B O 1
ATOM 1469 N N . LEU B 1 65 ? 3.16 17.25 6.945 1 98.75 65 LEU B N 1
ATOM 1470 C CA . LEU B 1 65 ? 2.021 17.531 7.809 1 98.75 65 LEU B CA 1
ATOM 1471 C C . LEU B 1 65 ? 2.473 17.766 9.25 1 98.75 65 LEU B C 1
ATOM 1473 O O . LEU B 1 65 ? 2.045 18.719 9.898 1 98.75 65 LEU B O 1
ATOM 1477 N N . GLN B 1 66 ? 3.357 16.938 9.711 1 98.62 66 GLN B N 1
ATOM 1478 C CA . GLN B 1 66 ? 3.867 17.062 11.07 1 98.62 66 GLN B CA 1
ATOM 1479 C C . GLN B 1 66 ? 4.621 18.375 11.25 1 98.62 66 GLN B C 1
ATOM 1481 O O . GLN B 1 66 ? 4.441 19.062 12.258 1 98.62 66 GLN B O 1
ATOM 1486 N N . HIS B 1 67 ? 5.398 18.75 10.289 1 98.56 67 HIS B N 1
ATOM 1487 C CA . HIS B 1 67 ? 6.16 19.984 10.328 1 98.56 67 HIS B CA 1
ATOM 1488 C C . HIS B 1 67 ? 5.234 21.203 10.32 1 98.56 67 HIS B C 1
ATOM 1490 O O . HIS B 1 67 ? 5.379 22.109 11.156 1 98.56 67 HIS B O 1
ATOM 1496 N N . HIS B 1 68 ? 4.293 21.203 9.469 1 98.62 68 HIS B N 1
ATOM 1497 C CA . HIS B 1 68 ? 3.402 22.344 9.336 1 98.62 68 HIS B CA 1
ATOM 1498 C C . HIS B 1 68 ? 2.482 22.469 10.547 1 98.62 68 HIS B C 1
ATOM 1500 O O . HIS B 1 68 ? 2.152 23.578 10.969 1 98.62 68 HIS B O 1
ATOM 1506 N N . LYS B 1 69 ? 2.064 21.375 11.125 1 98.75 69 LYS B N 1
ATOM 1507 C CA . LYS B 1 69 ? 1.269 21.422 12.344 1 98.75 69 LYS B CA 1
ATOM 1508 C C . LYS B 1 69 ? 2.074 22 13.508 1 98.75 69 LYS B C 1
ATOM 1510 O O . LYS B 1 69 ? 1.557 22.797 14.289 1 98.75 69 LYS B O 1
ATOM 1515 N N . SER B 1 70 ? 3.32 21.656 13.57 1 98.5 70 SER B N 1
ATOM 1516 C CA . SER B 1 70 ? 4.195 22.219 14.586 1 98.5 70 SER B CA 1
ATOM 1517 C C . SER B 1 70 ? 4.371 23.719 14.391 1 98.5 70 SER B C 1
ATOM 1519 O O . SER B 1 70 ? 4.363 24.484 15.359 1 98.5 70 SER B O 1
ATOM 1521 N N . LEU B 1 71 ? 4.598 24.094 13.188 1 98.38 71 LEU B N 1
ATOM 1522 C CA . LEU B 1 71 ? 4.723 25.516 12.859 1 98.38 71 LEU B CA 1
ATOM 1523 C C . LEU B 1 71 ? 3.469 26.281 13.266 1 98.38 71 LEU B C 1
ATOM 1525 O O . LEU B 1 71 ? 3.557 27.359 13.859 1 98.38 71 LEU B O 1
ATOM 1529 N N . CYS B 1 72 ? 2.311 25.719 12.938 1 98.25 72 CYS B N 1
ATOM 1530 C CA . CYS B 1 72 ? 1.032 26.312 13.32 1 98.25 72 CYS B CA 1
ATOM 1531 C C . CYS B 1 72 ? 0.936 26.484 14.828 1 98.25 72 CYS B C 1
ATOM 1533 O O . CYS B 1 72 ? 0.538 27.547 15.32 1 98.25 72 CYS B O 1
ATOM 1535 N N . ASP B 1 73 ? 1.361 25.578 15.57 1 98.06 73 ASP B N 1
ATOM 1536 C CA . ASP B 1 73 ? 1.354 25.609 17.031 1 98.06 73 ASP B CA 1
ATOM 1537 C C . ASP B 1 73 ? 2.248 26.734 17.547 1 98.06 73 ASP B C 1
ATOM 1539 O O . ASP B 1 73 ? 1.893 27.422 18.516 1 98.06 73 ASP B O 1
ATOM 1543 N N . ASN B 1 74 ? 3.355 26.875 16.953 1 98.06 74 ASN B N 1
ATOM 1544 C CA . ASN B 1 74 ? 4.273 27.922 17.344 1 98.06 74 ASN B CA 1
ATOM 1545 C C . ASN B 1 74 ? 3.684 29.312 17.094 1 98.06 74 ASN B C 1
ATOM 1547 O O . ASN B 1 74 ? 3.822 30.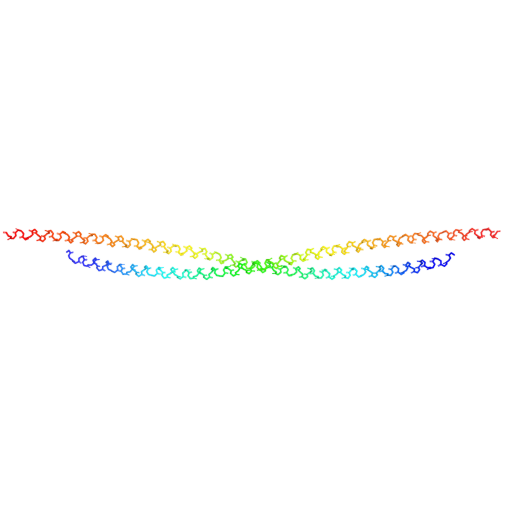219 17.922 1 98.06 74 ASN B O 1
ATOM 1551 N N . TYR B 1 75 ? 3.09 29.438 15.953 1 98.12 75 TYR B N 1
ATOM 1552 C CA . TYR B 1 75 ? 2.4 30.688 15.664 1 98.12 75 TYR B CA 1
ATOM 1553 C C . TYR B 1 75 ? 1.329 30.984 16.703 1 98.12 75 TYR B C 1
ATOM 1555 O O . TYR B 1 75 ? 1.252 32.094 17.25 1 98.12 75 TYR B O 1
ATOM 1563 N N . GLU B 1 76 ? 0.515 30.031 17.031 1 97.5 76 GLU B N 1
ATOM 1564 C CA . GLU B 1 76 ? -0.562 30.188 18 1 97.5 76 GLU B CA 1
ATOM 1565 C C . GLU B 1 76 ? -0.018 30.578 19.359 1 97.5 76 GLU B C 1
ATOM 1567 O O . GLU B 1 76 ? -0.542 31.5 20 1 97.5 76 GLU B O 1
ATOM 1572 N N . ARG B 1 77 ? 1.046 29.938 19.797 1 97.94 77 ARG B N 1
ATOM 1573 C CA . ARG B 1 77 ? 1.665 30.25 21.094 1 97.94 77 ARG B CA 1
ATOM 1574 C C . ARG B 1 77 ? 2.205 31.672 21.109 1 97.94 77 ARG B C 1
ATOM 1576 O O . ARG B 1 77 ? 1.963 32.406 22.062 1 97.94 77 ARG B O 1
ATOM 1583 N N . THR B 1 78 ? 2.842 32.062 20.062 1 98.31 78 THR B N 1
ATOM 1584 C CA . THR B 1 78 ? 3.41 33.375 19.969 1 98.31 78 THR B CA 1
ATOM 1585 C C . THR B 1 78 ? 2.309 34.438 19.969 1 98.31 78 THR B C 1
ATOM 1587 O O . THR B 1 78 ? 2.418 35.469 20.656 1 98.31 78 THR B O 1
ATOM 1590 N N . ILE B 1 79 ? 1.251 34.219 19.234 1 98.25 79 ILE B N 1
ATOM 1591 C CA . ILE B 1 79 ? 0.132 35.125 19.141 1 98.25 79 ILE B CA 1
ATOM 1592 C C . ILE B 1 79 ? -0.524 35.281 20.516 1 98.25 79 ILE B C 1
ATOM 1594 O O . ILE B 1 79 ? -0.73 36.375 21 1 98.25 79 ILE B O 1
ATOM 1598 N N . ARG B 1 80 ? -0.705 34.188 21.141 1 97.94 80 ARG B N 1
ATOM 1599 C CA . ARG B 1 80 ? -1.325 34.188 22.469 1 97.94 80 ARG B CA 1
ATOM 1600 C C . ARG B 1 80 ? -0.465 34.938 23.484 1 97.94 80 ARG B C 1
ATOM 1602 O O . ARG B 1 80 ? -0.958 35.812 24.203 1 97.94 80 ARG B O 1
ATOM 1609 N N . ASP B 1 81 ? 0.802 34.656 23.469 1 97.94 81 ASP B N 1
ATOM 1610 C CA . ASP B 1 81 ? 1.725 35.25 24.406 1 97.94 81 ASP B CA 1
ATOM 1611 C C . ASP B 1 81 ? 1.821 36.781 24.188 1 97.94 81 ASP B C 1
ATOM 1613 O O . ASP B 1 81 ? 1.83 37.562 25.141 1 97.94 81 ASP B O 1
ATOM 1617 N N . THR B 1 82 ? 1.878 37.156 22.984 1 97.31 82 THR B N 1
ATOM 1618 C CA . THR B 1 82 ? 1.986 38.562 22.656 1 97.31 82 THR B CA 1
ATOM 1619 C C . THR B 1 82 ? 0.7 39.312 23.016 1 97.31 82 THR B C 1
ATOM 1621 O O . THR B 1 82 ? 0.743 40.406 23.562 1 97.31 82 THR B O 1
ATOM 1624 N N . GLU B 1 83 ? -0.446 38.781 22.656 1 96.62 83 GLU B N 1
ATOM 1625 C CA . GLU B 1 83 ? -1.728 39.375 23 1 96.62 83 GLU B CA 1
ATOM 1626 C C . GLU B 1 83 ? -1.893 39.531 24.5 1 96.62 83 GLU B C 1
ATOM 1628 O O . GLU B 1 83 ? -2.396 40.531 24.984 1 96.62 83 GLU B O 1
ATOM 1633 N N . HIS B 1 84 ? -1.503 38.531 25.188 1 97.19 84 HIS B N 1
ATOM 1634 C CA . HIS B 1 84 ? -1.563 38.562 26.641 1 97.19 84 HIS B CA 1
ATOM 1635 C C . HIS B 1 84 ? -0.673 39.688 27.203 1 97.19 84 HIS B C 1
ATOM 1637 O O . HIS B 1 84 ? -1.103 40.438 28.062 1 97.19 84 HIS B O 1
ATOM 1643 N N . GLY B 1 85 ? 0.586 39.688 26.75 1 95.81 85 GLY B N 1
ATOM 1644 C CA . GLY B 1 85 ? 1.483 40.75 27.172 1 95.81 85 GLY B CA 1
ATOM 1645 C C . GLY B 1 85 ? 0.944 42.125 26.875 1 95.81 85 GLY B C 1
ATOM 1646 O O . GLY B 1 85 ? 1.016 43.031 27.719 1 95.81 85 GLY B O 1
ATOM 1647 N N . PHE B 1 86 ? 0.304 42.25 25.672 1 93.75 86 PHE B N 1
ATOM 1648 C CA . PHE B 1 86 ? -0.262 43.531 25.266 1 93.75 86 PHE B CA 1
ATOM 1649 C C . PHE B 1 86 ? -1.426 43.906 26.172 1 93.75 86 PHE B C 1
ATOM 1651 O O . PHE B 1 86 ? -1.539 45.062 26.578 1 93.75 86 PHE B O 1
ATOM 1658 N N . LYS B 1 87 ? -2.209 43 26.531 1 95.12 87 LYS B N 1
ATOM 1659 C CA . LYS B 1 87 ? -3.342 43.25 27.422 1 95.12 87 LYS B CA 1
ATOM 1660 C C . LYS B 1 87 ? -2.871 43.719 28.797 1 95.12 87 LYS B C 1
ATOM 1662 O O . LYS B 1 87 ? -3.449 44.625 29.391 1 95.12 87 LYS B O 1
ATOM 1667 N N . LYS B 1 88 ? -1.78 43.188 29.281 1 95.5 88 LYS B N 1
ATOM 1668 C CA . LYS B 1 88 ? -1.232 43.562 30.578 1 95.5 88 LYS B CA 1
ATOM 1669 C C . LYS B 1 88 ? -0.724 45 30.578 1 95.5 88 LYS B C 1
ATOM 1671 O O . LYS B 1 88 ? -0.899 45.719 31.547 1 95.5 88 LYS B O 1
ATOM 1676 N N . ILE B 1 89 ? -0.161 45.281 29.453 1 92.38 89 ILE B N 1
ATOM 1677 C CA . ILE B 1 89 ? 0.328 46.656 29.312 1 92.38 89 ILE B CA 1
ATOM 1678 C C . ILE B 1 89 ? -0.85 47.625 29.297 1 92.38 89 ILE B C 1
ATOM 1680 O O . ILE B 1 89 ? -0.813 48.656 29.969 1 92.38 89 ILE B O 1
ATOM 1684 N N . LEU B 1 90 ? -1.897 47.312 28.641 1 91.44 90 LEU B N 1
ATOM 1685 C CA . LEU B 1 90 ? -3.092 48.156 28.562 1 91.44 90 LEU B CA 1
ATOM 1686 C C . LEU B 1 90 ? -3.732 48.312 29.938 1 91.44 90 LEU B C 1
ATOM 1688 O O . LEU B 1 90 ? -4.078 49.406 30.359 1 91.44 90 LEU B O 1
ATOM 1692 N N . GLU B 1 91 ? -3.803 47.219 30.641 1 95.69 91 GLU B N 1
ATOM 1693 C CA . GLU B 1 91 ? -4.395 47.25 31.969 1 95.69 91 GLU B CA 1
ATOM 1694 C C . GLU B 1 91 ? -3.561 48.094 32.938 1 95.69 91 GLU B C 1
ATOM 1696 O O . GLU B 1 91 ? -4.105 48.844 33.75 1 95.69 91 GLU B O 1
ATOM 1701 N N . SER B 1 92 ? -2.287 47.969 32.875 1 93.44 92 SER B N 1
ATOM 1702 C CA . SER B 1 92 ? -1.376 48.781 33.688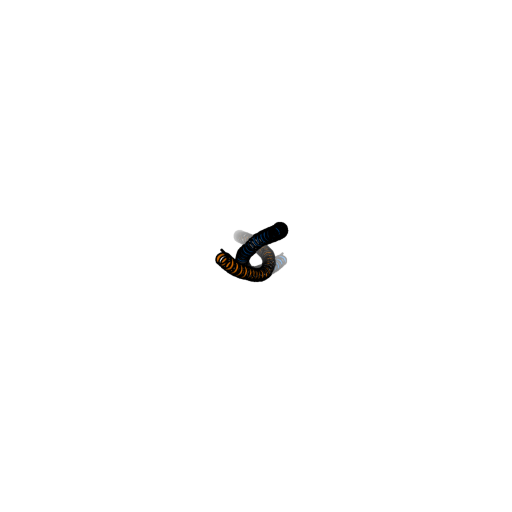 1 93.44 92 SER B CA 1
ATOM 1703 C C . SER B 1 92 ? -1.493 50.25 33.375 1 93.44 92 SER B C 1
ATOM 1705 O O . SER B 1 92 ? -1.518 51.094 34.281 1 93.44 92 SER B O 1
ATOM 1707 N N . SER B 1 93 ? -1.57 50.5 32.094 1 89.69 93 SER B N 1
ATOM 1708 C CA . SER B 1 93 ? -1.706 51.906 31.641 1 89.69 93 SER B CA 1
ATOM 1709 C C . SER B 1 93 ? -3.018 52.5 32.125 1 89.69 93 SER B C 1
ATOM 1711 O O . SER B 1 93 ? -3.049 53.656 32.531 1 89.69 93 SER B O 1
ATOM 1713 N N . GLN B 1 94 ? -4.055 51.719 32.062 1 93.81 94 GLN B N 1
ATOM 1714 C CA . GLN B 1 94 ? -5.363 52.156 32.531 1 93.81 94 GLN B CA 1
ATOM 1715 C C . GLN B 1 94 ? -5.359 52.406 34.031 1 93.81 94 GLN B C 1
ATOM 1717 O O . GLN B 1 94 ? -5.945 53.375 34.5 1 93.81 94 GLN B O 1
ATOM 1722 N N . ALA B 1 95 ? -4.727 51.531 34.688 1 94.25 95 ALA B N 1
ATOM 1723 C CA . ALA B 1 95 ? -4.629 51.719 36.125 1 94.25 95 ALA B CA 1
ATOM 1724 C C . ALA B 1 95 ? -3.867 52.969 36.5 1 94.25 95 ALA B C 1
ATOM 1726 O O . ALA B 1 95 ? -4.273 53.719 37.406 1 94.25 95 ALA B O 1
ATOM 1727 N N . LEU B 1 96 ? -2.824 53.281 35.875 1 92.81 96 LEU B N 1
ATOM 1728 C CA . LEU B 1 96 ? -2.035 54.5 36.062 1 92.81 96 LEU B CA 1
ATOM 1729 C C . LEU B 1 96 ? -2.855 55.75 35.75 1 92.81 96 LEU B C 1
ATOM 1731 O O . LEU B 1 96 ? -2.787 56.719 36.5 1 92.81 96 LEU B O 1
ATOM 1735 N N . LEU B 1 97 ? -3.625 55.688 34.656 1 91.75 97 LEU B N 1
ATOM 1736 C CA . LEU B 1 97 ? -4.48 56.812 34.25 1 91.75 97 LEU B CA 1
ATOM 1737 C C . LEU B 1 97 ? -5.516 57.094 35.344 1 91.75 97 LEU B C 1
ATOM 1739 O O . LEU B 1 97 ? -5.715 58.25 35.719 1 91.75 97 LEU B O 1
ATOM 1743 N N . HIS B 1 98 ? -6.09 56.031 35.812 1 95 98 HIS B N 1
ATOM 1744 C CA . HIS B 1 98 ? -7.086 56.219 36.875 1 95 98 HIS B CA 1
ATOM 1745 C C . HIS B 1 98 ? -6.461 56.844 38.125 1 95 98 HIS B C 1
ATOM 1747 O O . HIS B 1 98 ? -7.039 57.75 38.75 1 95 98 HIS B O 1
ATOM 1753 N N . LEU B 1 99 ? -5.324 56.375 38.531 1 95.12 99 LEU B N 1
ATOM 1754 C CA . LEU B 1 99 ? -4.613 56.906 39.688 1 95.12 99 LEU B CA 1
ATOM 1755 C C . LEU B 1 99 ? -4.281 58.406 39.5 1 95.12 99 LEU B C 1
ATOM 1757 O O . LEU B 1 99 ? -4.461 59.188 40.438 1 95.12 99 LEU B O 1
ATOM 1761 N N . ALA B 1 100 ? -3.836 58.719 38.344 1 92.62 100 ALA B N 1
ATOM 1762 C CA . ALA B 1 100 ? -3.477 60.094 38.031 1 92.62 100 ALA B CA 1
ATOM 1763 C C . ALA B 1 100 ? -4.707 61 38.062 1 92.62 100 ALA B C 1
ATOM 1765 O O . ALA B 1 100 ? -4.652 62.125 38.562 1 92.62 100 ALA B O 1
ATOM 1766 N N . GLN B 1 101 ? -5.762 60.406 37.531 1 93.44 101 GLN B N 1
ATOM 1767 C CA . GLN B 1 101 ? -7.012 61.156 37.5 1 93.44 101 GLN B CA 1
ATOM 1768 C C . GLN B 1 101 ? -7.531 61.406 38.906 1 93.44 101 GLN B C 1
ATOM 1770 O O . GLN B 1 101 ? -7.965 62.531 39.25 1 93.44 101 GLN B O 1
ATOM 1775 N N . HIS B 1 102 ? -7.43 60.5 39.688 1 93.12 102 HIS B N 1
ATOM 1776 C CA . HIS B 1 102 ? -7.887 60.594 41.062 1 93.12 102 HIS B CA 1
ATOM 1777 C C . HIS B 1 102 ? -7.035 61.594 41.844 1 93.12 102 HIS B C 1
ATOM 1779 O O . HIS B 1 102 ? -7.566 62.406 42.594 1 93.12 102 HIS B O 1
ATOM 1785 N N . GLU B 1 103 ? -5.879 61.562 41.781 1 93.31 103 GLU B N 1
ATOM 1786 C CA . GLU B 1 103 ? -4.969 62.438 42.469 1 93.31 103 GLU B CA 1
ATOM 1787 C C . GLU B 1 103 ? -5.148 63.875 42 1 93.31 103 GLU B C 1
ATOM 1789 O O . GLU B 1 103 ? -5.035 64.812 42.781 1 93.31 103 GLU B O 1
ATOM 1794 N N . ALA B 1 104 ? -5.406 63.969 40.719 1 91.94 104 ALA B N 1
ATOM 1795 C CA . ALA B 1 104 ? -5.637 65.312 40.156 1 91.94 104 ALA B CA 1
ATOM 1796 C C . ALA B 1 104 ? -6.891 65.938 40.75 1 91.94 104 ALA B C 1
ATOM 1798 O O . ALA B 1 104 ? -6.91 67.125 41.062 1 91.94 104 ALA B O 1
ATOM 1799 N N . VAL B 1 105 ? -7.879 65.125 41 1 91.25 105 VAL B N 1
ATOM 1800 C CA . VAL B 1 105 ? -9.117 65.625 41.594 1 91.25 105 VAL B CA 1
ATOM 1801 C C . VAL B 1 105 ? -8.867 66.062 43.031 1 91.25 105 VAL B C 1
ATOM 1803 O O . VAL B 1 105 ? -9.367 67.125 43.469 1 91.25 105 VAL B O 1
ATOM 1806 N N . LYS B 1 106 ? -8.086 65.375 43.781 1 90.25 106 LYS B N 1
ATOM 1807 C CA . LYS B 1 106 ? -7.75 65.75 45.156 1 90.25 106 LYS B CA 1
ATOM 1808 C C . LYS B 1 106 ? -6.992 67.062 45.25 1 90.25 106 LYS B C 1
ATOM 1810 O O . LYS B 1 106 ? -7.254 67.875 46.125 1 90.25 106 LYS B O 1
ATOM 1815 N N . LEU B 1 107 ? -6.133 67.125 44.406 1 91.06 107 LEU B N 1
ATOM 1816 C CA . LEU B 1 107 ? -5.301 68.375 44.375 1 91.06 107 LEU B CA 1
ATOM 1817 C C . LEU B 1 107 ? -6.133 69.562 44.031 1 91.06 107 LEU B C 1
ATOM 1819 O O . LEU B 1 107 ? -5.906 70.688 44.594 1 91.06 107 LEU B O 1
ATOM 1823 N N . ASP B 1 108 ? -7.02 69.438 43.094 1 89.88 108 ASP B N 1
ATOM 1824 C CA . ASP B 1 108 ? -7.91 70.5 42.75 1 89.88 108 ASP B CA 1
ATOM 1825 C C . ASP B 1 108 ? -8.781 70.938 43.906 1 89.88 108 ASP B C 1
ATOM 1827 O O . ASP B 1 108 ? -8.992 72.125 44.125 1 89.88 108 ASP B O 1
ATOM 1831 N N . ASN B 1 109 ? -9.156 70.125 44.75 1 88.19 109 ASN B N 1
ATOM 1832 C CA . ASN B 1 109 ? -9.992 70.375 45.906 1 88.19 109 ASN B CA 1
ATOM 1833 C C . ASN B 1 109 ? -9.195 71.062 47.031 1 88.19 109 ASN B C 1
ATOM 1835 O O . ASN B 1 109 ? -9.711 71.938 47.719 1 88.19 109 ASN B O 1
ATOM 1839 N N . THR B 1 110 ? -8.141 70.75 47.188 1 88.06 110 THR B N 1
ATOM 1840 C CA . THR B 1 110 ? -7.297 71.312 48.219 1 88.06 110 THR B CA 1
ATOM 1841 C C . THR B 1 110 ? -6.926 72.75 47.906 1 88.06 110 THR B C 1
ATOM 1843 O O . THR B 1 110 ? -6.895 73.625 48.812 1 88.06 110 THR B O 1
ATOM 1846 N N . GLN B 1 111 ? -6.734 73.062 46.719 1 83.5 111 GLN B N 1
ATOM 1847 C CA . GLN B 1 111 ? -6.41 74.375 46.312 1 83.5 111 GLN B CA 1
ATOM 1848 C C . GLN B 1 111 ? -7.609 75.312 46.469 1 83.5 111 GLN B C 1
ATOM 1850 O O . GLN B 1 111 ? -7.453 76.5 46.875 1 83.5 111 GLN B O 1
ATOM 1855 N N . LYS B 1 112 ? -8.891 74.875 46.312 1 81.56 112 LYS B N 1
ATOM 1856 C CA . LYS B 1 112 ? -10.094 75.688 46.5 1 81.56 112 LYS B CA 1
ATOM 1857 C C . LYS B 1 112 ? -10.336 76.062 47.969 1 81.56 112 LYS B C 1
ATOM 1859 O O . LYS B 1 112 ? -10.734 77.188 48.281 1 81.56 112 LYS B O 1
ATOM 1864 N N . VAL B 1 113 ? -9.891 75.312 48.844 1 84.69 113 VAL B N 1
ATOM 1865 C CA . VAL B 1 113 ? -10.086 75.5 50.281 1 84.69 113 VAL B CA 1
ATOM 1866 C C . VAL B 1 113 ? -9.047 76.5 50.781 1 84.69 113 VAL B C 1
ATOM 1868 O O . VAL B 1 113 ? -9.273 77.188 51.781 1 84.69 113 VAL B O 1
ATOM 1871 N N . ASN B 1 114 ? -7.918 76.438 50.25 1 78.12 114 ASN B N 1
ATOM 1872 C CA . ASN B 1 114 ? -6.867 77.375 50.719 1 78.12 114 ASN B CA 1
ATOM 1873 C C . ASN B 1 114 ? -7.07 78.75 50.219 1 78.12 114 ASN B C 1
ATOM 1875 O O . ASN B 1 114 ? -6.453 79.688 50.719 1 78.12 114 ASN B O 1
ATOM 1879 N N . ILE B 1 115 ? -7.867 78.938 49.188 1 79.56 115 ILE B N 1
ATOM 1880 C CA . ILE B 1 115 ? -8.125 80.25 48.656 1 79.56 115 ILE B CA 1
ATOM 1881 C C . ILE B 1 115 ? -9.312 80.875 49.375 1 79.56 115 ILE B C 1
ATOM 1883 O O . ILE B 1 115 ? -9.469 82.125 49.375 1 79.56 115 ILE B O 1
ATOM 1887 N N . LEU B 1 116 ? -10.156 80.125 49.938 1 62.84 116 LEU B N 1
ATOM 1888 C CA . LEU B 1 116 ? -11.188 80.688 50.781 1 62.84 116 LEU B CA 1
ATOM 1889 C C . LEU B 1 116 ? -10.664 80.875 52.219 1 62.84 116 LEU B C 1
ATOM 1891 O O . LEU B 1 116 ? -11.016 81.875 52.875 1 62.84 116 LEU B O 1
#

pLDDT: mean 93.72, std 7.56, range [55.38, 98.88]

Solvent-accessible surface area (backbone atoms only — not comparable to full-atom values): 12231 Å² total; per-residue (Å²): 121,67,70,60,50,54,54,51,48,54,49,52,50,50,52,50,53,51,48,54,52,50,52,53,51,50,51,50,53,35,50,54,44,52,52,49,46,52,53,49,51,54,51,47,51,52,49,51,51,52,44,50,52,52,51,53,51,45,51,51,52,50,53,50,46,53,50,47,52,51,54,41,50,50,44,52,52,51,50,51,53,49,53,51,53,51,49,52,52,52,52,50,50,50,52,50,50,50,52,51,52,52,52,50,54,53,53,56,53,54,56,58,60,74,71,105,118,67,71,61,49,54,53,49,48,54,49,51,50,50,50,49,53,51,49,53,51,50,52,52,50,49,52,51,53,36,50,55,45,50,53,50,47,53,53,49,51,52,50,47,52,52,48,53,51,51,44,52,53,50,50,53,51,46,51,53,52,50,52,49,46,53,51,48,53,51,50,41,51,51,44,53,51,52,50,50,53,51,52,50,54,51,49,51,51,52,53,52,51,50,51,50,50,51,53,52,52,51,52,50,53,54,53,56,54,52,56,58,60,72,72,105

Secondary structure (DSSP, 8-state):
-HHHHHHHHHHHHHHHHHHHHHHHHHHHHHHHHHHHHHHHHHHHHHHHHHHHHHHHHHHHHHHHHHHHHHHHHHHHHHHHHHHHHHHHHHHHHHHHHHHHHHHHHHHHHHHHHHH-/-HHHHHHHHHHHHHHHHHHHHHHHHHHHHHHHHHHHHHHHHHHHHHHHHHHHHHHHHHHHHHHHHHHHHHHHHHHHHHHHHHHHHHHHHHHHHHHHHHHHHHHHHHHHHHHHHHH-

Sequence (232 aa):
MTKNMSEHGAALQTYNQELVKCLEELKIKKKDVLILIEREENEKKLLEKNIKGLQEKLTLVNNNLQHHKSLCDNYERTIRDTEHGFKKILESSQALLHLAQHEAVKLDNTQKVNILMTKNMSEHGAALQTYNQELVKCLEELKIKKKDVLILIEREENEKKLLEKNIKGLQEKLTLVNNNLQHHKSLCDNYERTIRDTEHGFKKILESSQALLHLAQHEAVKLDNTQKVNIL

Organism: Brassicogethes aeneus (NCBI:txid1431903)